Protein AF-A0A971DUV5-F1 (afdb_monomer_lite)

Sequence (196 aa):
MNMKVRNALPEKVYNSLSDFFDQGMGPVDNNHLGDLFLGIVRRSRLDEIASWVDVKEGLENRIKENAQKATNLKEFLTMVKTKRYPLTRLQRIVIHGLLNLTDPDFQDMHRKTGPSYLRILAFSNRALPLLKKLKKTAHVPVFTKAAHINRYGADVQKMFAYDCLATDLYALAINNPSARQGGRDFIHQLKPLIYP

Secondary structure (DSSP, 8-state):
--HHHHHHS-HHHHHHHHHHHHTT-----GGGGHHHHHHHHHHS-HHHHHHBTT--TTHHHHHHHHHHH-SSHHHHHHHH--SSS-HHHHHHHHHHHHTT-BHHHHHHHHTTTS-S-EE----BGGGHHHHHHHHHH-SS-EESSGGGGGGS-HHHHHHHHHHHHHHHHHHHT-SSGGGG-S-HHHH-PPPPB---

Radius of gyration: 19.82 Å; chains: 1; bounding box: 44×45×46 Å

pLDDT: mean 91.33, std 8.88, range [46.84, 98.44]

Structure (mmCIF, N/CA/C/O backbone):
data_AF-A0A971DUV5-F1
#
_entry.id   AF-A0A971DUV5-F1
#
loop_
_atom_site.group_PDB
_atom_site.id
_atom_site.type_symbol
_atom_site.label_atom_id
_atom_site.label_alt_id
_atom_site.label_comp_id
_atom_site.label_asym_id
_atom_site.label_entity_id
_atom_site.label_seq_id
_atom_site.pdbx_PDB_ins_code
_atom_site.Cartn_x
_atom_site.Cartn_y
_atom_site.Cartn_z
_atom_site.occupancy
_atom_site.B_iso_or_equiv
_atom_site.auth_seq_id
_atom_site.auth_comp_id
_atom_site.auth_asym_id
_atom_site.auth_atom_id
_atom_site.pdbx_PDB_model_num
ATOM 1 N N . MET A 1 1 ? 8.660 23.115 3.205 1.00 79.62 1 MET A N 1
ATOM 2 C CA . MET A 1 1 ? 9.461 22.251 4.119 1.00 79.62 1 MET A CA 1
ATOM 3 C C . MET A 1 1 ? 10.279 23.109 5.088 1.00 79.62 1 MET A C 1
ATOM 5 O O . MET A 1 1 ? 10.551 24.253 4.758 1.00 79.62 1 MET A O 1
ATOM 9 N N . ASN A 1 2 ? 10.634 22.612 6.286 1.00 84.12 2 ASN A N 1
ATOM 10 C CA . ASN A 1 2 ? 11.349 23.405 7.307 1.00 84.12 2 ASN A CA 1
ATOM 11 C C . ASN A 1 2 ? 12.889 23.266 7.231 1.00 84.12 2 ASN A C 1
ATOM 13 O O . ASN A 1 2 ? 13.419 22.366 6.579 1.00 84.12 2 ASN A O 1
ATOM 17 N N . MET A 1 3 ? 13.608 24.139 7.949 1.00 82.31 3 MET A N 1
ATOM 18 C CA . MET A 1 3 ? 15.080 24.212 7.923 1.00 82.31 3 MET A CA 1
ATOM 19 C C . MET A 1 3 ? 15.772 22.975 8.521 1.00 82.31 3 MET A C 1
ATOM 21 O O . MET A 1 3 ? 16.848 22.594 8.069 1.00 82.31 3 MET A O 1
ATOM 25 N N . LYS A 1 4 ? 15.130 22.290 9.481 1.00 89.31 4 LYS A N 1
ATOM 26 C CA . LYS A 1 4 ? 15.646 21.028 10.039 1.00 89.31 4 LYS A CA 1
ATOM 27 C C . LYS A 1 4 ? 15.703 19.929 8.975 1.00 89.31 4 LYS A C 1
ATOM 29 O O . LYS A 1 4 ? 16.691 19.210 8.908 1.00 89.31 4 LYS A O 1
ATOM 34 N N . VAL A 1 5 ? 14.676 19.831 8.124 1.00 89.06 5 VAL A N 1
ATOM 35 C CA . VAL A 1 5 ? 14.646 18.872 7.007 1.00 89.06 5 VAL A CA 1
ATOM 36 C C . VAL A 1 5 ? 15.715 19.212 5.968 1.00 89.06 5 VAL A C 1
ATOM 38 O O . VAL A 1 5 ? 16.396 18.310 5.490 1.00 89.06 5 VAL A O 1
ATOM 41 N N . ARG A 1 6 ? 15.914 20.501 5.657 1.00 90.44 6 ARG A N 1
ATOM 42 C CA . ARG A 1 6 ? 16.952 20.942 4.709 1.00 90.44 6 ARG A CA 1
ATOM 43 C C . ARG A 1 6 ? 18.354 20.516 5.133 1.00 90.44 6 ARG A C 1
ATOM 45 O O . ARG A 1 6 ? 19.107 20.017 4.310 1.00 90.44 6 ARG A O 1
ATOM 52 N N . ASN A 1 7 ? 18.675 20.657 6.416 1.00 93.44 7 ASN A N 1
ATOM 53 C CA . ASN A 1 7 ? 19.999 20.318 6.942 1.00 93.44 7 ASN A CA 1
ATOM 54 C C . ASN A 1 7 ? 20.246 18.802 7.049 1.00 93.44 7 ASN A C 1
ATOM 56 O O . ASN A 1 7 ? 21.386 18.386 7.226 1.00 93.44 7 ASN A O 1
ATOM 60 N N . ALA A 1 8 ? 19.195 17.981 6.961 1.00 95.12 8 ALA A N 1
ATOM 61 C CA . ALA A 1 8 ? 19.279 16.525 7.067 1.00 95.12 8 ALA A CA 1
ATOM 62 C C . ALA A 1 8 ? 19.331 15.807 5.705 1.00 95.12 8 ALA A C 1
ATOM 64 O O . ALA A 1 8 ? 19.478 14.585 5.672 1.00 95.12 8 ALA A O 1
ATOM 65 N N . LEU A 1 9 ? 19.183 16.529 4.587 1.00 93.19 9 LEU A N 1
ATOM 66 C CA . LEU A 1 9 ? 19.071 15.950 3.246 1.00 93.19 9 LEU A CA 1
ATOM 67 C C . LEU A 1 9 ? 20.121 16.525 2.286 1.00 93.19 9 LEU A C 1
ATOM 69 O O . LEU A 1 9 ? 20.422 17.716 2.349 1.00 93.19 9 LEU A O 1
ATOM 73 N N . PRO A 1 10 ? 20.624 15.723 1.327 1.00 95.62 10 PRO A N 1
ATOM 74 C CA . PRO A 1 10 ? 21.354 16.262 0.189 1.00 95.62 10 PRO A CA 1
ATOM 75 C C . PRO A 1 10 ? 20.496 17.274 -0.577 1.00 95.62 10 PRO A C 1
ATOM 77 O O . PRO A 1 10 ? 19.299 17.056 -0.779 1.00 95.62 10 PRO A O 1
ATOM 80 N N . GLU A 1 11 ? 21.119 18.336 -1.082 1.00 92.88 11 GLU A N 1
ATOM 81 C CA . GLU A 1 11 ? 20.419 19.447 -1.739 1.00 92.88 11 GLU A CA 1
ATOM 82 C C . GLU A 1 11 ? 19.508 18.993 -2.891 1.00 92.88 11 GLU A C 1
ATOM 84 O O . GLU A 1 11 ? 18.345 19.382 -2.956 1.00 92.88 11 GLU A O 1
ATOM 89 N N . LYS A 1 12 ? 19.985 18.081 -3.751 1.00 90.81 12 LYS A N 1
ATOM 90 C CA . LYS A 1 12 ? 19.179 17.519 -4.852 1.00 90.81 12 LYS A CA 1
ATOM 91 C C . LYS A 1 12 ? 17.901 16.826 -4.363 1.00 90.81 12 LYS A C 1
ATOM 93 O O . LYS A 1 12 ? 16.862 16.936 -5.014 1.00 90.81 12 LYS A O 1
ATOM 98 N N . VAL A 1 13 ? 17.975 16.115 -3.236 1.00 92.38 13 VAL A N 1
ATOM 99 C CA . VAL A 1 13 ? 16.824 15.420 -2.637 1.00 92.38 13 VAL A CA 1
ATOM 100 C C . VAL A 1 13 ? 15.858 16.438 -2.045 1.00 92.38 13 VAL A C 1
ATOM 102 O O . VAL A 1 13 ? 14.657 16.326 -2.269 1.00 92.38 13 VAL A O 1
ATOM 105 N N . TYR A 1 14 ? 16.376 17.448 -1.340 1.00 93.56 14 TYR A N 1
ATOM 106 C CA . TYR A 1 14 ? 15.561 18.520 -0.773 1.00 93.56 14 TYR A CA 1
ATOM 107 C C . TYR A 1 14 ? 14.787 19.284 -1.852 1.00 93.56 14 TYR A C 1
ATOM 109 O O . TYR A 1 14 ? 13.583 19.486 -1.700 1.00 93.56 14 TYR A O 1
ATOM 117 N N . ASN A 1 15 ? 15.462 19.666 -2.940 1.00 92.88 15 ASN A N 1
ATOM 118 C CA . ASN A 1 15 ? 14.843 20.395 -4.046 1.00 92.88 15 ASN A CA 1
ATOM 119 C C . ASN A 1 15 ? 13.771 19.535 -4.719 1.00 92.88 15 ASN A C 1
ATOM 121 O O . ASN A 1 15 ? 12.627 19.959 -4.800 1.00 92.88 15 ASN A O 1
ATOM 125 N N . SER A 1 16 ? 14.099 18.282 -5.064 1.00 91.56 16 SER A N 1
ATOM 126 C CA . SER A 1 16 ? 13.125 17.363 -5.668 1.00 91.56 16 SER A CA 1
ATOM 127 C C . SER A 1 16 ? 11.898 17.177 -4.771 1.00 91.56 16 SER A C 1
ATOM 129 O O . SER A 1 16 ? 10.770 17.295 -5.231 1.00 91.56 16 SER A O 1
ATOM 131 N N . LEU A 1 17 ? 12.096 16.911 -3.476 1.00 92.50 17 LEU A N 1
ATOM 132 C CA . LEU A 1 17 ? 10.995 16.704 -2.534 1.00 92.50 17 LEU A CA 1
ATOM 133 C C . LEU A 1 17 ? 10.134 17.965 -2.367 1.00 92.50 17 LEU A C 1
ATOM 135 O O . LEU A 1 17 ? 8.912 17.851 -2.288 1.00 92.50 17 LEU A O 1
ATOM 139 N N . SER A 1 18 ? 10.761 19.145 -2.348 1.00 92.50 18 SER A N 1
ATOM 140 C CA . SER A 1 18 ? 10.051 20.428 -2.299 1.00 92.50 18 SER A CA 1
ATOM 141 C C . SER A 1 18 ? 9.196 20.622 -3.551 1.00 92.50 18 SER A C 1
AT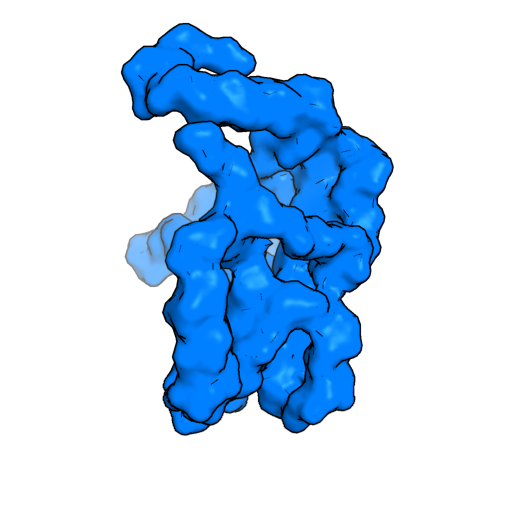OM 143 O O . SER A 1 18 ? 8.001 20.850 -3.413 1.00 92.50 18 SER A O 1
ATOM 145 N N . ASP A 1 19 ? 9.752 20.386 -4.744 1.00 92.81 19 ASP A N 1
ATOM 146 C CA . ASP A 1 19 ? 9.012 20.483 -6.009 1.00 92.81 19 ASP A CA 1
ATOM 147 C C . ASP A 1 19 ? 7.812 19.520 -6.044 1.00 92.81 19 ASP A C 1
ATOM 149 O O . ASP A 1 19 ? 6.725 19.881 -6.498 1.00 92.81 19 ASP A O 1
ATOM 153 N N . PHE A 1 20 ? 7.981 18.290 -5.541 1.00 91.56 20 PHE A N 1
ATOM 154 C CA . PHE A 1 20 ? 6.884 17.326 -5.418 1.00 91.56 20 PHE A CA 1
ATOM 155 C C . PHE A 1 20 ? 5.788 17.833 -4.467 1.00 91.56 20 PHE A C 1
ATOM 157 O O . PHE A 1 20 ? 4.601 17.696 -4.770 1.00 91.56 20 PHE A O 1
ATOM 164 N N . PHE A 1 21 ? 6.152 18.411 -3.321 1.00 93.00 21 PHE A N 1
ATOM 165 C CA . PHE A 1 21 ? 5.175 18.930 -2.357 1.00 93.00 21 PHE A CA 1
ATOM 166 C C . PHE A 1 21 ? 4.456 20.171 -2.889 1.00 93.00 21 PHE A C 1
ATOM 168 O O . PHE A 1 21 ? 3.239 20.263 -2.739 1.00 93.00 21 PHE A O 1
ATOM 175 N N . ASP A 1 22 ? 5.165 21.058 -3.583 1.00 92.81 22 ASP A N 1
ATOM 176 C CA . ASP A 1 22 ? 4.592 22.254 -4.208 1.00 92.81 22 ASP A CA 1
ATOM 177 C C . ASP A 1 22 ? 3.611 21.888 -5.336 1.00 92.81 22 ASP A C 1
ATOM 179 O O . ASP A 1 22 ? 2.594 22.551 -5.529 1.00 92.81 22 ASP A O 1
ATOM 183 N N . GLN A 1 23 ? 3.837 20.761 -6.022 1.00 92.88 23 GLN A N 1
ATOM 184 C CA . GLN A 1 23 ? 2.893 20.171 -6.984 1.00 92.88 23 GLN A CA 1
ATOM 185 C C . GLN A 1 23 ? 1.722 19.420 -6.325 1.00 92.88 23 GLN A C 1
ATOM 187 O O . GLN A 1 23 ? 0.916 18.793 -7.021 1.00 92.88 23 GLN A O 1
ATOM 192 N N . GLY A 1 24 ? 1.626 19.436 -4.993 1.00 93.19 24 GLY A N 1
ATOM 193 C CA . GLY A 1 24 ? 0.586 18.758 -4.223 1.00 93.19 24 GLY A CA 1
ATOM 194 C C . GLY A 1 24 ? 0.699 17.233 -4.235 1.00 93.19 24 GLY A C 1
ATOM 195 O O . GLY A 1 24 ? -0.287 16.550 -3.964 1.00 93.19 24 GLY A O 1
ATOM 196 N N . MET A 1 25 ? 1.875 16.680 -4.547 1.00 91.38 25 MET A N 1
ATOM 197 C CA . MET A 1 25 ? 2.125 15.231 -4.577 1.00 91.38 25 MET A CA 1
ATOM 198 C C . MET A 1 25 ? 2.406 14.635 -3.188 1.00 91.38 25 MET A C 1
ATOM 200 O O . MET A 1 25 ? 2.571 13.425 -3.054 1.00 91.38 25 MET A O 1
ATOM 204 N N . GLY A 1 26 ? 2.468 15.478 -2.156 1.00 89.00 26 GLY A N 1
ATOM 205 C CA . GLY A 1 26 ? 2.674 15.093 -0.767 1.00 89.00 26 GLY A CA 1
ATOM 206 C C . GLY A 1 26 ? 2.678 16.309 0.171 1.00 89.00 26 GLY A C 1
ATOM 207 O O . GLY A 1 26 ? 2.332 17.408 -0.265 1.00 89.00 26 GLY A O 1
ATOM 208 N N . PRO A 1 27 ? 3.070 16.133 1.444 1.00 92.00 27 PRO A N 1
ATOM 209 C CA . PRO A 1 27 ? 3.392 14.851 2.072 1.00 92.00 27 PRO A CA 1
ATOM 210 C C . PRO A 1 27 ? 2.156 13.950 2.182 1.00 92.00 27 PRO A C 1
ATOM 212 O O . PRO A 1 27 ? 1.057 14.432 2.428 1.00 92.00 27 PRO A O 1
ATOM 215 N N . VAL A 1 28 ? 2.356 12.642 2.021 1.00 91.56 28 VAL A N 1
ATOM 216 C CA . VAL A 1 28 ? 1.323 11.620 2.234 1.00 91.56 28 VAL A CA 1
ATOM 217 C C . VAL A 1 28 ? 1.665 10.842 3.499 1.00 91.56 28 VAL A C 1
ATOM 219 O O . VAL A 1 28 ? 2.809 10.422 3.680 1.00 91.56 28 VAL A O 1
ATOM 222 N N . ASP A 1 29 ? 0.674 10.629 4.358 1.00 89.56 29 ASP A N 1
ATOM 223 C CA . ASP A 1 29 ? 0.778 9.756 5.527 1.00 89.56 29 ASP A CA 1
ATOM 224 C C . ASP A 1 29 ? -0.426 8.802 5.612 1.00 89.56 29 ASP A C 1
ATOM 226 O O . ASP A 1 29 ? -1.401 8.932 4.871 1.00 89.56 29 ASP A O 1
ATOM 230 N N . ASN A 1 30 ? -0.382 7.848 6.544 1.00 84.38 30 ASN A N 1
ATOM 231 C CA . ASN A 1 30 ? -1.455 6.862 6.691 1.00 84.38 30 ASN A CA 1
ATOM 232 C C . ASN A 1 30 ? -2.802 7.476 7.116 1.00 84.38 30 ASN A C 1
ATOM 234 O O . ASN A 1 30 ? -3.836 6.849 6.898 1.00 84.38 30 ASN A O 1
ATOM 238 N N . ASN A 1 31 ? -2.826 8.673 7.717 1.00 88.25 31 ASN A N 1
ATOM 239 C CA . ASN A 1 31 ? -4.079 9.302 8.141 1.00 88.25 31 ASN A CA 1
ATOM 240 C C . ASN A 1 31 ? -4.933 9.717 6.939 1.00 88.25 31 ASN A C 1
ATOM 242 O O . ASN A 1 31 ? -6.155 9.687 7.043 1.00 88.25 31 ASN A O 1
ATOM 246 N N . HIS A 1 32 ? -4.315 10.002 5.787 1.00 93.56 32 HIS A N 1
ATOM 247 C CA . HIS A 1 32 ? -5.024 10.320 4.542 1.00 93.56 32 HIS A CA 1
ATOM 248 C C . HIS A 1 32 ? -5.908 9.164 4.041 1.00 93.56 32 HIS A C 1
ATOM 250 O O . HIS A 1 32 ? -6.869 9.392 3.312 1.00 93.56 32 HIS A O 1
ATOM 256 N N . LEU A 1 33 ? -5.604 7.924 4.441 1.00 95.38 33 LEU A N 1
ATOM 257 C CA . LEU A 1 33 ? -6.399 6.729 4.129 1.00 95.38 33 LEU A CA 1
ATOM 258 C C . LEU A 1 33 ? -7.183 6.212 5.344 1.00 95.38 33 LEU A C 1
ATOM 260 O O . LEU A 1 33 ? -7.780 5.137 5.286 1.00 95.38 33 LEU A O 1
ATOM 264 N N . GLY A 1 34 ? -7.193 6.969 6.445 1.00 96.12 34 GLY A N 1
ATOM 265 C CA . GLY A 1 34 ? -7.802 6.564 7.706 1.00 96.12 34 GLY A CA 1
ATOM 266 C C . GLY A 1 34 ? -9.301 6.321 7.591 1.00 96.12 34 GLY A C 1
ATOM 267 O O . GLY A 1 34 ? -9.775 5.258 7.987 1.00 96.12 34 GLY A O 1
ATOM 268 N N . ASP A 1 35 ? -10.031 7.260 6.992 1.00 96.56 35 ASP A N 1
ATOM 269 C CA . ASP A 1 35 ? -11.484 7.146 6.826 1.00 96.56 35 ASP A CA 1
ATOM 270 C C . ASP A 1 35 ? -11.865 6.017 5.869 1.00 96.56 35 ASP A C 1
ATOM 272 O O . ASP A 1 35 ? -12.822 5.287 6.125 1.00 96.56 35 ASP A O 1
ATOM 276 N N . LEU A 1 36 ? -11.079 5.816 4.804 1.00 97.25 36 LEU A N 1
ATOM 277 C CA . LEU A 1 36 ? -11.265 4.692 3.888 1.00 97.25 36 LEU A CA 1
ATOM 278 C C . LEU A 1 36 ? -11.101 3.360 4.629 1.00 97.25 36 LEU A C 1
ATOM 280 O O . LEU A 1 36 ? -11.961 2.487 4.529 1.00 97.25 36 LEU A O 1
ATOM 284 N N . PHE A 1 37 ? -10.031 3.220 5.413 1.00 98.00 37 PHE A N 1
ATOM 285 C CA . PHE A 1 37 ? -9.797 2.020 6.209 1.00 98.00 37 PHE A CA 1
ATOM 286 C C . PHE A 1 37 ? -10.901 1.795 7.253 1.00 98.00 37 PHE A C 1
ATOM 288 O O . PHE A 1 37 ? -11.432 0.689 7.356 1.00 98.00 37 PHE A O 1
ATOM 295 N N . LEU A 1 38 ? -11.298 2.831 8.000 1.00 98.31 38 LEU A N 1
ATOM 296 C CA . LEU A 1 38 ? -12.391 2.731 8.972 1.00 98.31 38 LEU A CA 1
ATOM 297 C C . LEU A 1 38 ? -13.710 2.357 8.288 1.00 98.31 38 LEU A C 1
ATOM 299 O O . LEU A 1 38 ? -14.439 1.509 8.799 1.00 98.31 38 LEU A O 1
ATOM 303 N N . GLY A 1 39 ? -13.996 2.926 7.116 1.00 98.25 39 GLY A N 1
ATOM 304 C CA . GLY A 1 39 ? -15.147 2.569 6.290 1.00 98.25 39 GLY A CA 1
ATOM 305 C C . GLY A 1 39 ? -15.138 1.096 5.877 1.00 98.25 39 GLY A C 1
ATOM 306 O O . GLY A 1 39 ? -16.157 0.419 6.028 1.00 98.25 39 GLY A O 1
ATOM 307 N N . ILE A 1 40 ? -13.984 0.576 5.438 1.00 98.19 40 ILE A N 1
ATOM 308 C CA . ILE A 1 40 ? -13.791 -0.850 5.135 1.00 98.19 40 ILE A CA 1
ATOM 309 C C . ILE A 1 40 ? -14.082 -1.690 6.380 1.00 98.19 40 ILE A C 1
ATOM 311 O O . ILE A 1 40 ? -14.993 -2.509 6.358 1.00 98.19 40 ILE A O 1
ATOM 315 N N . VAL A 1 41 ? -13.423 -1.431 7.510 1.00 98.44 41 VAL A N 1
ATOM 316 C CA . VAL A 1 41 ? -13.656 -2.211 8.737 1.00 98.44 41 VAL A CA 1
ATOM 317 C C . VAL A 1 41 ? -15.123 -2.161 9.177 1.00 98.44 41 VAL A C 1
ATOM 319 O O . VAL A 1 41 ? -15.684 -3.179 9.585 1.00 98.44 41 VAL A O 1
ATOM 322 N N . ARG A 1 42 ? -15.783 -0.999 9.095 1.00 98.25 42 ARG A N 1
ATOM 323 C CA . ARG A 1 42 ? -17.188 -0.832 9.500 1.00 98.25 42 ARG A CA 1
ATOM 324 C C . ARG A 1 42 ? -18.152 -1.617 8.610 1.00 98.25 42 ARG A C 1
ATOM 326 O O . ARG A 1 42 ? -19.105 -2.175 9.156 1.00 98.25 42 ARG A O 1
ATOM 333 N N . ARG A 1 43 ? -17.884 -1.746 7.305 1.00 97.81 43 ARG A N 1
ATOM 334 C CA . ARG A 1 43 ? -18.719 -2.537 6.377 1.00 97.81 43 ARG A CA 1
ATOM 335 C C . ARG A 1 43 ? -18.369 -4.029 6.334 1.00 97.81 43 ARG A C 1
ATOM 337 O O . ARG A 1 43 ? -19.258 -4.837 6.092 1.00 97.81 43 ARG A O 1
ATOM 344 N N . SER A 1 44 ? -17.107 -4.396 6.556 1.00 98.06 44 SER A N 1
ATOM 345 C CA . SER A 1 44 ? -16.625 -5.775 6.422 1.00 98.06 44 SER A CA 1
ATOM 346 C C . SER A 1 44 ? -17.229 -6.688 7.481 1.00 98.06 44 SER A C 1
ATOM 348 O O . SER A 1 44 ? -17.477 -6.274 8.616 1.00 98.06 44 SER A O 1
ATOM 350 N N . ARG A 1 45 ? -17.464 -7.951 7.146 1.00 97.56 45 ARG A N 1
ATOM 351 C CA . ARG A 1 45 ? -17.897 -8.940 8.142 1.00 97.56 45 ARG A CA 1
ATOM 352 C C . ARG A 1 45 ? -16.719 -9.380 9.023 1.00 97.56 45 ARG A C 1
ATOM 354 O O . ARG A 1 45 ? -15.563 -9.124 8.697 1.00 97.56 45 ARG A O 1
ATOM 361 N N . LEU A 1 46 ? -17.001 -10.035 10.152 1.00 97.75 46 LEU A N 1
ATOM 362 C CA . LEU A 1 46 ? -15.940 -10.520 11.047 1.00 97.75 46 LEU A CA 1
ATOM 363 C C . LEU A 1 46 ? -15.057 -11.586 10.381 1.00 97.75 46 LEU A C 1
ATOM 365 O O . LEU A 1 46 ? -13.847 -11.544 10.564 1.00 97.75 46 LEU A O 1
ATOM 369 N N . ASP A 1 47 ? -15.636 -12.483 9.577 1.00 97.00 47 ASP A N 1
ATOM 370 C CA . ASP A 1 47 ? -14.906 -13.503 8.809 1.00 97.00 47 ASP A CA 1
ATOM 371 C C . ASP A 1 47 ? -13.973 -12.882 7.760 1.00 97.00 47 ASP A C 1
ATOM 373 O O . ASP A 1 47 ? -12.856 -13.354 7.566 1.00 97.00 47 ASP A O 1
ATOM 377 N N . GLU A 1 48 ? -14.397 -11.782 7.135 1.00 97.25 48 GLU A N 1
ATOM 378 C CA . GLU A 1 48 ? -13.561 -11.020 6.204 1.00 97.25 48 GLU A CA 1
ATOM 379 C C . GLU A 1 48 ? -12.355 -10.406 6.926 1.00 97.25 48 GLU A C 1
ATOM 381 O O . GLU A 1 48 ? -11.220 -10.626 6.512 1.00 97.25 48 GLU A O 1
ATOM 386 N N . ILE A 1 49 ? -12.575 -9.713 8.049 1.00 98.19 49 ILE A N 1
ATOM 387 C CA . ILE A 1 49 ? -11.485 -9.108 8.835 1.00 98.19 49 ILE A CA 1
ATOM 388 C C . ILE A 1 49 ? -10.533 -10.189 9.362 1.00 98.19 49 ILE A C 1
ATOM 390 O O . ILE A 1 49 ? -9.318 -10.004 9.332 1.00 98.19 49 ILE A O 1
ATOM 394 N N . ALA A 1 50 ? -11.070 -11.322 9.825 1.00 97.94 50 ALA A N 1
ATOM 395 C CA . ALA A 1 50 ? -10.284 -12.457 10.304 1.00 97.94 50 ALA A CA 1
ATOM 396 C C . ALA A 1 50 ? -9.421 -13.097 9.208 1.00 97.94 50 ALA A C 1
ATOM 398 O O . ALA A 1 50 ? -8.413 -13.722 9.520 1.00 97.94 50 ALA A O 1
ATOM 399 N N . SER A 1 51 ? -9.811 -12.955 7.936 1.00 97.44 51 SER A N 1
ATOM 400 C CA . SER A 1 51 ? -9.062 -13.507 6.805 1.00 97.44 51 SER A CA 1
ATOM 401 C C . SER A 1 51 ? -7.837 -12.678 6.415 1.00 97.44 51 SER A C 1
ATOM 403 O O . SER A 1 51 ? -6.958 -13.193 5.721 1.00 97.44 51 SER A O 1
ATOM 405 N N . TRP A 1 52 ? -7.767 -11.407 6.826 1.00 98.00 52 TRP A N 1
ATOM 406 C CA . TRP A 1 52 ? -6.655 -10.525 6.481 1.00 98.00 52 TRP A CA 1
ATOM 407 C C . TRP A 1 52 ? -5.343 -10.995 7.104 1.00 98.00 52 TRP A C 1
ATOM 409 O O . TRP A 1 52 ? -5.297 -11.467 8.242 1.00 98.00 52 TRP A O 1
ATOM 419 N N . VAL A 1 53 ? -4.248 -10.778 6.373 1.00 95.81 53 VAL A N 1
ATOM 420 C CA . VAL A 1 53 ? -2.903 -11.108 6.855 1.00 95.81 53 VAL A CA 1
ATOM 421 C C . VAL A 1 53 ? -2.630 -10.439 8.205 1.00 95.81 53 VAL A C 1
ATOM 423 O O . VAL A 1 53 ? -2.977 -9.279 8.434 1.00 95.81 53 VAL A O 1
ATOM 426 N N . ASP A 1 54 ? -1.965 -11.178 9.096 1.00 93.69 54 ASP A N 1
ATOM 427 C CA . ASP A 1 54 ? -1.611 -10.782 10.466 1.00 93.69 54 ASP A CA 1
ATOM 428 C C . ASP A 1 54 ? -2.789 -10.639 11.456 1.00 93.69 54 ASP A C 1
ATOM 430 O O . ASP A 1 54 ? -2.531 -10.399 12.648 1.00 93.69 54 ASP A O 1
ATOM 434 N N . VAL A 1 55 ? -4.044 -10.858 11.045 1.00 96.38 55 VAL A N 1
ATOM 435 C CA . VAL A 1 55 ? -5.205 -10.898 11.952 1.00 96.38 55 VAL A CA 1
ATOM 436 C C . VAL A 1 55 ? -5.389 -12.315 12.485 1.00 96.38 55 VAL A C 1
ATOM 438 O O . VAL A 1 55 ? -5.631 -13.252 11.739 1.00 96.38 55 VAL A O 1
ATOM 441 N N . LYS A 1 56 ? -5.212 -12.498 13.799 1.00 91.31 56 LYS A N 1
ATOM 442 C CA . LYS A 1 56 ? -5.318 -13.813 14.447 1.00 91.31 56 LYS A CA 1
ATOM 443 C C . LYS A 1 56 ? -5.958 -13.706 15.821 1.00 91.31 56 LYS A C 1
ATOM 445 O O . LYS A 1 56 ? -5.704 -12.739 16.548 1.00 91.31 56 LYS A O 1
ATOM 450 N N . GLU A 1 57 ? -6.668 -14.770 16.192 1.00 87.56 57 GLU A N 1
ATOM 451 C CA . GLU A 1 57 ? -7.124 -15.052 17.556 1.00 87.56 57 GLU A CA 1
ATOM 452 C C . GLU A 1 57 ? -7.996 -13.942 18.161 1.00 87.56 57 GLU A C 1
ATOM 454 O O . GLU A 1 57 ? -7.657 -13.351 19.190 1.00 87.56 57 GLU A O 1
ATOM 459 N N . GLY A 1 58 ? -9.118 -13.630 17.511 1.00 92.62 58 GLY A N 1
ATOM 460 C CA . GLY A 1 58 ? -10.103 -12.689 18.038 1.00 92.62 58 GLY A CA 1
ATOM 461 C C . GLY A 1 58 ? -9.734 -11.215 17.858 1.00 92.62 58 GLY A C 1
ATOM 462 O O . GLY A 1 58 ? -10.505 -10.346 18.276 1.00 92.62 58 GLY A O 1
ATOM 463 N N . LEU A 1 59 ? -8.589 -10.904 17.235 1.00 96.75 59 LEU A N 1
ATOM 464 C CA . LEU A 1 59 ? -8.197 -9.529 16.917 1.00 96.75 59 LEU A CA 1
ATOM 465 C C . LEU A 1 59 ? -9.230 -8.841 16.011 1.00 96.75 59 LEU A C 1
ATOM 467 O O . LEU A 1 59 ? -9.455 -7.642 16.160 1.00 96.75 59 LEU A O 1
ATOM 471 N N . GLU A 1 60 ? -9.901 -9.588 15.138 1.00 98.06 60 GLU A N 1
ATOM 472 C CA . GLU A 1 60 ? -11.001 -9.127 14.293 1.00 98.06 60 GLU A CA 1
ATOM 473 C C . GLU A 1 60 ? -12.135 -8.482 15.102 1.00 98.06 60 GLU A C 1
ATOM 475 O O . GLU A 1 60 ? -12.624 -7.419 14.722 1.00 98.06 60 GLU A O 1
ATOM 480 N N . ASN A 1 61 ? -12.484 -9.044 16.268 1.00 97.94 61 ASN A N 1
ATOM 481 C CA . ASN A 1 61 ? -13.524 -8.498 17.142 1.00 97.94 61 ASN A CA 1
ATOM 482 C C . ASN A 1 61 ? -13.087 -7.151 17.712 1.00 97.94 61 ASN A C 1
ATOM 484 O O . ASN A 1 61 ? -13.828 -6.171 17.667 1.00 97.94 61 ASN A O 1
ATOM 488 N N . ARG A 1 62 ? -11.838 -7.080 18.184 1.00 97.31 62 ARG A N 1
ATOM 489 C CA . ARG A 1 62 ? -11.257 -5.846 18.718 1.00 97.31 62 ARG A CA 1
ATOM 490 C C . ARG A 1 62 ? -11.162 -4.767 17.640 1.00 97.31 62 ARG A C 1
ATOM 492 O O . ARG A 1 62 ? -11.495 -3.617 17.912 1.00 97.31 62 ARG A O 1
ATOM 499 N N . ILE A 1 63 ? -10.721 -5.119 16.433 1.00 98.19 63 ILE A N 1
ATOM 500 C CA . ILE A 1 63 ? -10.681 -4.213 15.280 1.00 98.19 63 ILE A CA 1
ATOM 501 C C . ILE A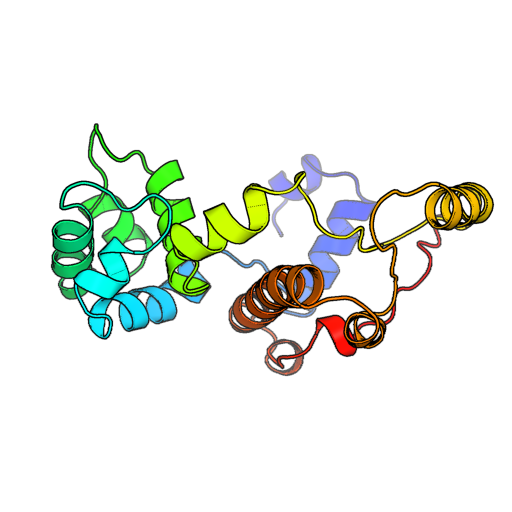 1 63 ? -12.091 -3.691 14.987 1.00 98.19 63 ILE A C 1
ATOM 503 O O . ILE A 1 63 ? -12.291 -2.477 14.933 1.00 98.19 63 ILE A O 1
ATOM 507 N N . LYS A 1 64 ? -13.075 -4.588 14.867 1.00 98.12 64 LYS A N 1
ATOM 508 C CA . LYS A 1 64 ? -14.458 -4.236 14.539 1.00 98.12 64 LYS A CA 1
ATOM 509 C C . LYS A 1 64 ? -15.076 -3.307 15.580 1.00 98.12 64 LYS A C 1
ATOM 511 O O . LYS A 1 64 ? -15.661 -2.294 15.209 1.00 98.12 64 LYS A O 1
ATOM 516 N N . GLU A 1 65 ? -14.917 -3.619 16.863 1.00 98.06 65 GLU A N 1
ATOM 517 C CA . GLU A 1 65 ? -15.470 -2.834 17.969 1.00 98.06 65 GLU A CA 1
ATOM 518 C C . GLU A 1 65 ? -14.846 -1.433 18.043 1.00 98.06 65 GLU A C 1
ATOM 520 O O . GLU A 1 65 ? -15.556 -0.429 18.123 1.00 98.06 65 GLU A O 1
ATOM 525 N N . ASN A 1 66 ? -13.514 -1.341 17.986 1.00 98.12 66 ASN A N 1
ATOM 526 C CA . ASN A 1 66 ? -12.824 -0.059 18.141 1.00 98.12 66 ASN A CA 1
ATOM 527 C C . ASN A 1 66 ? -12.966 0.832 16.901 1.00 98.12 66 ASN A C 1
ATOM 529 O O . ASN A 1 66 ? -12.968 2.052 17.038 1.00 98.12 66 ASN A O 1
ATOM 533 N N . ALA A 1 67 ? -13.171 0.265 15.709 1.00 97.75 67 ALA A N 1
ATOM 534 C CA . ALA A 1 67 ? -13.468 1.049 14.510 1.00 97.75 67 ALA A CA 1
ATOM 535 C C . ALA A 1 67 ? -14.817 1.787 14.580 1.00 97.75 67 ALA A C 1
ATOM 537 O O . ALA A 1 67 ? -14.967 2.820 13.927 1.00 97.75 67 ALA A O 1
ATOM 538 N N . GLN A 1 68 ? -15.791 1.301 15.362 1.00 97.25 68 GLN A N 1
ATOM 539 C CA . GLN A 1 68 ? -17.062 2.013 15.576 1.00 97.25 68 GLN A CA 1
ATOM 540 C C . GLN A 1 68 ? -16.900 3.243 16.473 1.00 97.25 68 GLN A C 1
ATOM 542 O O . GLN A 1 68 ? -17.646 4.205 16.340 1.00 97.25 68 GLN A O 1
ATOM 547 N N . LYS A 1 69 ? -15.922 3.204 17.382 1.00 97.69 69 LYS A N 1
ATOM 548 C CA . LYS A 1 69 ? -15.689 4.240 18.394 1.00 97.69 69 LYS A CA 1
ATOM 549 C C . LYS A 1 69 ? -14.684 5.294 17.929 1.00 97.69 69 LYS A C 1
ATOM 551 O O . LYS A 1 69 ? -14.851 6.467 18.233 1.00 97.69 69 LYS A O 1
ATOM 556 N N . ALA A 1 70 ? -13.652 4.873 17.200 1.00 97.56 70 ALA A N 1
ATOM 557 C CA . ALA A 1 70 ? -12.586 5.755 16.753 1.00 97.56 70 ALA A CA 1
ATOM 558 C C . ALA A 1 70 ? -13.080 6.798 15.739 1.00 97.56 70 ALA A C 1
ATOM 560 O O . ALA A 1 70 ? -13.853 6.489 14.827 1.00 97.56 70 ALA A O 1
ATOM 561 N N . THR A 1 71 ? -12.560 8.016 15.866 1.00 96.38 71 THR A N 1
ATOM 562 C CA . THR A 1 71 ? -12.849 9.149 14.973 1.00 96.38 71 THR A CA 1
ATOM 563 C C . THR A 1 71 ? -11.798 9.340 13.883 1.00 96.38 71 THR A C 1
ATOM 565 O O . THR A 1 71 ? -12.027 10.071 12.928 1.00 96.38 71 THR A O 1
ATOM 568 N N . ASN A 1 72 ? -10.633 8.703 14.024 1.00 96.50 72 ASN A N 1
ATOM 569 C CA . ASN A 1 72 ? -9.528 8.762 13.070 1.00 96.50 72 ASN A CA 1
ATOM 570 C C . ASN A 1 72 ? -8.591 7.550 13.240 1.00 96.50 72 ASN A C 1
ATOM 572 O O . ASN A 1 72 ? -8.662 6.814 14.230 1.00 96.50 72 ASN A O 1
ATOM 576 N N . LEU A 1 73 ? -7.672 7.351 12.287 1.00 96.69 73 LEU A N 1
ATOM 577 C CA . LEU A 1 73 ? -6.771 6.192 12.278 1.00 96.69 73 LEU A CA 1
ATOM 578 C C . LEU A 1 73 ? -5.814 6.148 13.480 1.00 96.69 73 LEU A C 1
ATOM 580 O O . LEU A 1 73 ? -5.537 5.075 14.016 1.00 96.69 73 LEU A O 1
ATOM 584 N N . LYS A 1 74 ? -5.295 7.299 13.917 1.00 96.12 74 LYS A N 1
ATOM 585 C CA . LYS A 1 74 ? -4.358 7.371 15.047 1.00 96.12 74 LYS A CA 1
ATOM 586 C C . LYS A 1 74 ? -5.024 6.937 16.353 1.00 96.12 74 LYS A C 1
ATOM 588 O O . LYS A 1 74 ? -4.439 6.165 17.118 1.00 96.12 74 LYS A O 1
ATOM 593 N N . GLU A 1 75 ? -6.239 7.415 16.597 1.00 96.69 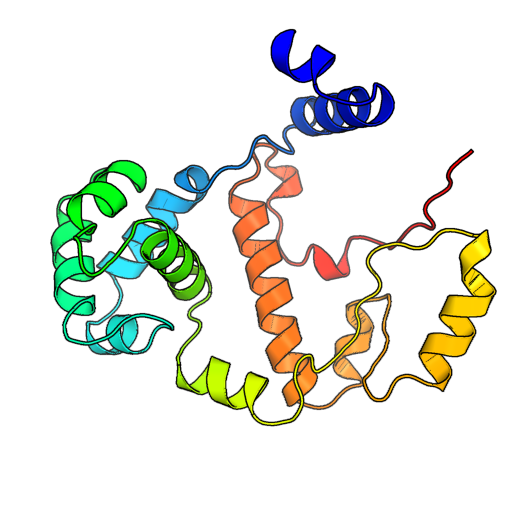75 GLU A N 1
ATOM 594 C CA . GLU A 1 75 ? -7.061 6.993 17.729 1.00 96.69 75 GLU A CA 1
ATOM 595 C C . GLU A 1 75 ? -7.360 5.494 17.646 1.00 96.69 75 GLU A C 1
ATOM 597 O O . GLU A 1 75 ? -7.049 4.761 18.583 1.00 96.69 75 GLU A O 1
ATOM 602 N N . PHE A 1 76 ? -7.833 5.016 16.491 1.00 98.06 76 PHE A N 1
ATOM 603 C CA . PHE A 1 76 ? -8.090 3.596 16.251 1.00 98.06 76 PHE A CA 1
ATOM 604 C C . PHE A 1 76 ? -6.885 2.712 16.607 1.00 98.06 76 PHE A C 1
ATOM 606 O O . PHE A 1 76 ? -7.008 1.767 17.389 1.00 98.06 76 PHE A O 1
ATOM 613 N N . LEU A 1 77 ? -5.696 3.040 16.088 1.00 97.31 77 LEU A N 1
ATOM 614 C CA . LEU A 1 77 ? -4.472 2.282 16.358 1.00 97.31 77 LEU A CA 1
ATOM 615 C C . LEU A 1 77 ? -4.113 2.287 17.848 1.00 97.31 77 LEU A C 1
ATOM 617 O O . LEU A 1 77 ? -3.645 1.275 18.370 1.00 97.31 77 LE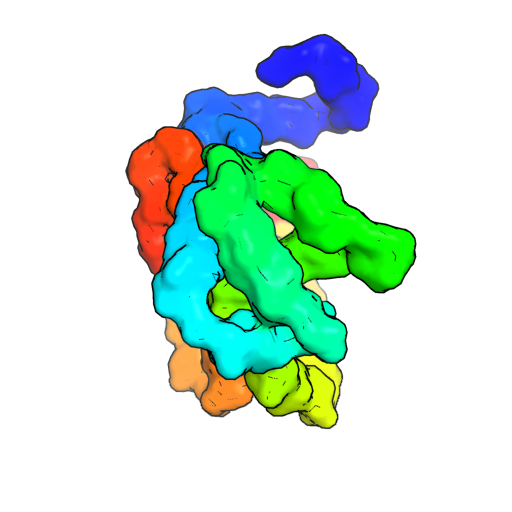U A O 1
ATOM 621 N N . THR A 1 78 ? -4.353 3.402 18.539 1.00 97.12 78 THR A N 1
ATOM 622 C CA . THR A 1 78 ? -4.113 3.529 19.982 1.00 97.12 78 THR A CA 1
ATOM 623 C C . THR A 1 78 ? -5.070 2.650 20.786 1.00 97.12 78 THR A C 1
ATOM 625 O O . THR A 1 78 ? -4.629 1.962 21.704 1.00 97.12 78 THR A O 1
ATOM 628 N N . MET A 1 79 ? -6.352 2.613 20.413 1.00 97.50 79 MET A N 1
ATOM 629 C CA . MET A 1 79 ? -7.366 1.785 21.070 1.00 97.50 79 MET A CA 1
ATOM 630 C C . MET A 1 79 ? -7.126 0.284 20.846 1.00 97.50 79 MET A C 1
ATOM 632 O O . MET A 1 79 ? -7.254 -0.526 21.768 1.00 97.50 79 MET A O 1
ATOM 636 N N . VAL A 1 80 ? -6.742 -0.115 19.630 1.00 97.06 80 VAL A N 1
ATOM 637 C CA . VAL A 1 80 ? -6.517 -1.529 19.290 1.00 97.06 80 VAL A CA 1
ATOM 638 C C . VAL A 1 80 ? -5.192 -2.051 19.852 1.00 97.06 80 VAL A C 1
ATOM 640 O O . VAL A 1 80 ? -5.114 -3.231 20.202 1.00 97.06 80 VAL A O 1
ATOM 643 N N . LYS A 1 81 ? -4.170 -1.200 19.997 1.00 96.88 81 LYS A N 1
ATOM 644 C CA . LYS A 1 81 ? -2.847 -1.566 20.523 1.00 96.88 81 LYS A CA 1
ATOM 645 C C . LYS A 1 81 ? -2.936 -2.280 21.871 1.00 96.88 81 LYS A C 1
ATOM 647 O O . LYS A 1 81 ? -3.566 -1.822 22.817 1.00 96.88 81 LYS A O 1
ATOM 652 N N . THR A 1 82 ? -2.197 -3.380 21.981 1.00 94.62 82 THR A N 1
ATOM 653 C CA . THR A 1 82 ? -1.966 -4.097 23.243 1.00 94.62 82 THR A CA 1
ATOM 654 C C . THR A 1 82 ? -0.489 -4.482 23.353 1.00 94.62 82 THR A C 1
ATOM 656 O O . THR A 1 82 ? 0.296 -4.225 22.439 1.00 94.62 82 THR A O 1
ATOM 659 N N . LYS A 1 83 ? -0.075 -5.116 24.460 1.00 92.69 83 LYS A N 1
ATOM 660 C CA . LYS A 1 83 ? 1.265 -5.734 24.535 1.00 92.69 83 LYS A CA 1
ATOM 661 C C . LYS A 1 83 ? 1.444 -6.831 23.476 1.00 92.69 83 LYS A C 1
ATOM 663 O O . LYS A 1 83 ? 2.532 -6.987 22.938 1.00 92.69 83 LYS A O 1
ATOM 668 N N . ARG A 1 84 ? 0.365 -7.554 23.163 1.00 91.81 84 ARG A N 1
ATOM 669 C CA . ARG A 1 84 ? 0.342 -8.645 22.184 1.00 91.81 84 ARG A CA 1
ATOM 670 C C . ARG A 1 84 ? 0.354 -8.151 20.735 1.00 91.81 84 ARG A C 1
ATOM 672 O O . ARG A 1 84 ? 0.946 -8.792 19.870 1.00 91.81 84 ARG A O 1
ATOM 679 N N . TYR A 1 85 ? -0.293 -7.018 20.474 1.00 93.81 85 TYR A N 1
ATOM 680 C CA . TYR A 1 85 ? -0.414 -6.429 19.143 1.00 93.81 85 TYR A CA 1
ATOM 681 C C . TYR A 1 85 ? 0.309 -5.075 19.108 1.00 93.81 85 TYR A C 1
ATOM 683 O O . TYR A 1 85 ? -0.295 -4.040 19.417 1.00 93.81 85 TYR A O 1
ATOM 691 N N . PRO A 1 86 ? 1.617 -5.067 18.784 1.00 95.38 86 PRO A N 1
ATOM 692 C CA . PRO A 1 86 ? 2.399 -3.840 18.708 1.00 95.38 86 PRO A CA 1
ATOM 693 C C . PRO A 1 86 ? 1.949 -2.961 17.535 1.00 95.38 86 PRO A C 1
ATOM 695 O O . PRO A 1 86 ? 1.410 -3.447 16.540 1.00 95.38 86 PRO A O 1
ATOM 698 N N . LEU A 1 87 ? 2.228 -1.656 17.633 1.00 95.88 87 LEU A N 1
ATOM 699 C CA . LEU A 1 87 ? 1.786 -0.653 16.657 1.00 95.88 87 LEU A CA 1
ATOM 700 C C . LEU A 1 87 ? 2.228 -0.980 15.223 1.00 95.88 87 LEU A C 1
ATOM 702 O O . LEU A 1 87 ? 1.435 -0.841 14.302 1.00 95.88 87 LEU A O 1
ATOM 706 N N . THR A 1 88 ? 3.454 -1.470 15.038 1.00 95.38 88 THR A N 1
ATOM 707 C CA . THR A 1 88 ? 3.986 -1.847 13.718 1.00 95.38 88 THR A CA 1
ATOM 708 C C . THR A 1 88 ? 3.183 -2.971 13.066 1.00 95.38 88 THR A C 1
ATOM 710 O O . THR A 1 88 ? 2.906 -2.909 11.873 1.00 95.38 88 THR A O 1
ATOM 713 N N . ARG A 1 89 ? 2.742 -3.972 13.841 1.00 95.62 89 ARG A N 1
ATOM 714 C CA . ARG A 1 89 ? 1.857 -5.038 13.345 1.00 95.62 89 ARG A CA 1
ATOM 715 C C . ARG A 1 89 ? 0.492 -4.481 12.953 1.00 95.62 89 ARG A C 1
ATOM 717 O O . ARG A 1 89 ? -0.017 -4.821 11.894 1.00 95.62 89 ARG A O 1
ATOM 724 N N . LEU A 1 90 ? -0.076 -3.593 13.768 1.00 96.81 90 LEU A N 1
ATOM 725 C CA . LEU A 1 90 ? -1.359 -2.961 13.455 1.00 96.81 90 LEU A CA 1
ATOM 726 C C . LEU A 1 90 ? -1.284 -2.084 12.200 1.00 96.81 90 LEU A C 1
ATOM 728 O O . LEU A 1 90 ? -2.194 -2.119 11.382 1.00 96.81 90 LEU A O 1
ATOM 732 N N . GLN A 1 91 ? -0.186 -1.352 12.003 1.00 96.19 91 GLN A N 1
ATOM 733 C CA . GLN A 1 91 ? 0.045 -0.578 10.782 1.00 96.19 91 GLN A CA 1
ATOM 734 C C . GLN A 1 91 ? 0.111 -1.470 9.535 1.00 96.19 91 GLN A C 1
ATOM 736 O O . GLN A 1 91 ? -0.440 -1.091 8.508 1.00 96.19 91 GLN A O 1
ATOM 741 N N . ARG A 1 92 ? 0.717 -2.665 9.617 1.00 96.06 92 ARG A N 1
ATOM 742 C CA . ARG A 1 92 ? 0.681 -3.636 8.509 1.00 96.06 92 ARG A CA 1
ATOM 743 C C . ARG A 1 92 ? -0.734 -4.127 8.225 1.00 96.06 92 ARG A C 1
ATOM 745 O O . ARG A 1 92 ? -1.145 -4.114 7.073 1.00 96.06 92 ARG A O 1
ATOM 752 N N . ILE A 1 93 ? -1.494 -4.476 9.267 1.00 96.88 93 ILE A N 1
ATOM 753 C CA . ILE A 1 93 ? -2.898 -4.903 9.133 1.00 96.88 93 ILE A CA 1
ATOM 754 C C . ILE A 1 93 ? -3.742 -3.822 8.451 1.00 96.88 93 ILE A C 1
ATOM 756 O O . ILE A 1 93 ? -4.581 -4.154 7.623 1.00 96.88 93 ILE A O 1
ATOM 760 N N . VAL A 1 94 ? -3.501 -2.536 8.735 1.00 97.06 94 VAL A N 1
ATOM 761 C CA . VAL A 1 94 ? -4.184 -1.439 8.029 1.00 97.06 94 VAL A CA 1
ATOM 762 C C . VAL A 1 94 ? -3.946 -1.519 6.520 1.00 97.06 94 VAL A C 1
ATOM 764 O O . VAL A 1 94 ? -4.898 -1.448 5.748 1.00 97.06 94 VAL A O 1
ATOM 767 N N . ILE A 1 95 ? -2.696 -1.724 6.093 1.00 96.56 95 ILE A N 1
ATOM 768 C CA . ILE A 1 95 ? -2.361 -1.865 4.669 1.00 96.56 95 ILE A CA 1
ATOM 769 C C . ILE A 1 95 ? -2.960 -3.147 4.080 1.00 96.56 95 ILE A C 1
ATOM 771 O O . ILE A 1 95 ? -3.532 -3.107 2.996 1.00 96.56 95 ILE A O 1
ATOM 775 N N . HIS A 1 96 ? -2.891 -4.275 4.791 1.00 97.19 96 HIS A N 1
ATOM 776 C CA . HIS A 1 96 ? -3.485 -5.533 4.331 1.00 97.19 96 HIS A CA 1
ATOM 777 C C . HIS A 1 96 ? -5.005 -5.431 4.176 1.00 97.19 96 HIS A C 1
ATOM 779 O O . HIS A 1 96 ? -5.532 -5.879 3.163 1.00 97.19 96 HIS A O 1
ATOM 785 N N . GLY A 1 97 ? -5.697 -4.776 5.111 1.00 97.31 97 GLY A N 1
ATOM 786 C CA . GLY A 1 97 ? -7.136 -4.531 5.026 1.00 97.31 97 GLY A CA 1
ATOM 787 C C . GLY A 1 97 ? -7.512 -3.579 3.889 1.00 97.31 97 GLY A C 1
ATOM 788 O O . GLY A 1 97 ? -8.470 -3.844 3.170 1.00 97.31 97 GLY A O 1
ATOM 789 N N . LEU A 1 98 ? -6.728 -2.517 3.658 1.00 97.44 98 LEU A N 1
ATOM 790 C CA . LEU A 1 98 ? -6.905 -1.628 2.499 1.00 97.44 98 LEU A CA 1
ATOM 791 C C . LEU A 1 98 ? -6.781 -2.388 1.170 1.00 97.44 98 LEU A C 1
ATOM 793 O O . LEU A 1 98 ? -7.553 -2.144 0.248 1.00 97.44 98 LEU A O 1
ATOM 797 N N . LEU A 1 99 ? -5.833 -3.322 1.088 1.00 97.38 99 LEU A N 1
ATOM 798 C CA . LEU A 1 99 ? -5.596 -4.146 -0.098 1.00 97.38 99 LEU A CA 1
ATOM 799 C C . LEU A 1 99 ? -6.517 -5.369 -0.192 1.00 97.38 99 LEU A C 1
ATOM 801 O O . LEU A 1 99 ? -6.459 -6.083 -1.190 1.00 97.38 99 LEU A O 1
ATOM 805 N N . ASN A 1 100 ? -7.319 -5.646 0.840 1.00 97.06 100 ASN A N 1
ATOM 806 C CA . ASN A 1 100 ? -8.007 -6.924 1.022 1.00 97.06 100 ASN A CA 1
ATOM 807 C C . ASN A 1 100 ? -7.068 -8.133 0.799 1.00 97.06 100 ASN A C 1
ATOM 809 O O . ASN A 1 100 ? -7.403 -9.097 0.111 1.00 97.06 100 ASN A O 1
ATOM 813 N N . LEU A 1 101 ? -5.845 -8.049 1.330 1.00 96.88 101 LEU A N 1
ATOM 814 C CA . LEU A 1 101 ? -4.849 -9.112 1.242 1.00 96.88 101 LEU A CA 1
ATOM 815 C C . LEU A 1 101 ? -5.116 -10.147 2.336 1.00 96.88 101 LEU A C 1
ATOM 817 O O . LEU A 1 101 ? -4.949 -9.861 3.527 1.00 96.88 101 LEU A O 1
ATOM 821 N N . THR A 1 102 ? -5.514 -11.346 1.920 1.00 96.50 102 THR A N 1
ATOM 822 C CA . THR A 1 102 ? -5.865 -12.444 2.824 1.00 96.50 102 THR A CA 1
ATOM 823 C C . THR A 1 102 ? -4.686 -13.387 3.070 1.00 96.50 102 THR A C 1
ATOM 825 O O . THR A 1 102 ? -3.757 -13.465 2.261 1.00 96.50 102 THR A O 1
ATOM 828 N N . ASP A 1 103 ? -4.718 -14.132 4.177 1.00 93.81 103 ASP A N 1
ATOM 829 C CA . ASP A 1 103 ? -3.736 -15.187 4.462 1.00 93.81 103 ASP A CA 1
ATOM 830 C C . ASP A 1 103 ? -3.638 -16.210 3.304 1.00 93.81 103 ASP A C 1
ATOM 832 O O . ASP A 1 103 ? -2.519 -16.496 2.870 1.00 93.81 103 ASP A O 1
ATOM 836 N N . PRO A 1 104 ? -4.748 -16.733 2.734 1.00 92.44 104 PRO A N 1
ATOM 837 C CA . PRO A 1 104 ? -4.699 -17.584 1.545 1.00 92.44 104 PRO A CA 1
ATOM 838 C C . PRO A 1 104 ? -4.011 -16.939 0.337 1.00 92.44 104 PRO A C 1
ATOM 840 O O . PRO A 1 104 ? -3.177 -17.593 -0.287 1.00 92.44 104 PRO A O 1
ATOM 843 N N . ASP A 1 105 ? -4.308 -15.672 0.026 1.00 92.62 105 ASP A N 1
ATOM 844 C CA . ASP A 1 105 ? -3.683 -14.966 -1.102 1.00 92.62 105 ASP A CA 1
ATOM 845 C C . ASP A 1 105 ? -2.183 -14.779 -0.898 1.00 92.62 105 ASP A C 1
ATOM 847 O O . ASP A 1 105 ? -1.389 -15.018 -1.810 1.00 92.62 105 ASP A O 1
ATOM 851 N N . PHE A 1 106 ? -1.783 -14.389 0.312 1.00 91.06 106 PHE A N 1
ATOM 852 C CA . PHE A 1 106 ? -0.378 -14.239 0.657 1.00 91.06 106 PHE A CA 1
ATOM 853 C C . PHE A 1 106 ? 0.363 -15.576 0.572 1.00 91.06 106 PHE A C 1
ATOM 855 O O . PHE A 1 106 ? 1.445 -15.646 -0.004 1.00 91.06 106 PHE A O 1
ATOM 862 N N . GLN A 1 107 ? -0.225 -16.651 1.101 1.00 89.50 107 GLN A N 1
ATOM 863 C CA . GLN A 1 107 ? 0.362 -17.989 1.046 1.00 89.50 107 GLN A CA 1
ATOM 864 C C . GLN A 1 107 ? 0.494 -18.493 -0.392 1.00 89.50 107 GLN A C 1
ATOM 866 O O . GLN A 1 107 ? 1.551 -18.993 -0.764 1.00 89.50 107 GLN A O 1
ATOM 871 N N . ASP A 1 108 ? -0.542 -18.336 -1.210 1.00 88.50 108 ASP A N 1
ATOM 872 C CA . ASP A 1 108 ? -0.529 -18.688 -2.631 1.00 88.50 108 ASP A CA 1
ATOM 873 C C . ASP A 1 108 ? 0.624 -17.991 -3.379 1.00 88.50 108 ASP A C 1
ATOM 875 O O . ASP A 1 108 ? 1.443 -18.651 -4.023 1.00 88.50 108 ASP A O 1
ATOM 879 N N . MET A 1 109 ? 0.777 -16.677 -3.185 1.00 87.44 109 MET A N 1
ATOM 880 C CA . MET A 1 109 ? 1.846 -15.888 -3.810 1.00 87.44 109 MET A CA 1
ATOM 881 C C . MET A 1 109 ? 3.245 -16.161 -3.233 1.00 87.44 109 MET A C 1
ATOM 883 O O . MET A 1 109 ? 4.240 -16.008 -3.941 1.00 87.44 109 MET A O 1
ATOM 887 N N . HIS A 1 110 ? 3.353 -16.552 -1.960 1.00 82.31 110 HIS A N 1
ATOM 888 C CA . HIS A 1 110 ? 4.640 -16.752 -1.287 1.00 82.31 110 HIS A CA 1
ATOM 889 C C . HIS A 1 110 ? 5.188 -18.184 -1.417 1.00 82.31 110 HIS A C 1
ATOM 891 O O . HIS A 1 110 ? 6.401 -18.380 -1.372 1.00 82.31 110 HIS A O 1
ATOM 897 N N . ARG A 1 111 ? 4.321 -19.188 -1.619 1.00 69.69 111 ARG A N 1
ATOM 898 C CA . ARG A 1 111 ? 4.677 -20.622 -1.611 1.00 69.69 111 ARG A CA 1
ATOM 899 C C . ARG A 1 111 ? 5.674 -21.052 -2.685 1.00 69.69 111 ARG A C 1
ATOM 901 O O . ARG A 1 111 ? 6.394 -22.017 -2.452 1.00 69.69 111 ARG A O 1
ATOM 908 N N . LYS A 1 112 ? 5.689 -20.415 -3.862 1.00 63.09 112 LYS A N 1
ATOM 909 C CA . LYS A 1 112 ? 6.386 -20.993 -5.024 1.00 63.09 112 LYS A CA 1
ATOM 910 C C . LYS A 1 112 ? 7.870 -20.646 -5.133 1.00 63.09 112 LYS A C 1
ATOM 912 O O . LYS A 1 112 ? 8.599 -21.562 -5.471 1.00 63.09 112 LYS A O 1
ATOM 917 N N . THR A 1 113 ? 8.333 -19.424 -4.823 1.00 61.03 113 THR A N 1
ATOM 918 C CA . THR A 1 113 ? 9.784 -19.058 -4.873 1.00 61.03 113 THR A CA 1
ATOM 919 C C . THR A 1 113 ? 10.103 -17.596 -4.480 1.00 61.03 113 THR A C 1
ATOM 921 O O . THR A 1 113 ? 11.186 -17.095 -4.784 1.00 61.03 113 THR A O 1
ATOM 924 N N . GLY A 1 114 ? 9.195 -16.862 -3.826 1.00 79.56 114 GLY A N 1
ATOM 925 C CA . GLY A 1 114 ? 9.353 -15.414 -3.611 1.00 79.56 114 GLY A CA 1
ATOM 926 C C . GLY A 1 114 ? 8.747 -14.574 -4.751 1.00 79.56 114 GLY A C 1
ATOM 927 O O . GLY A 1 114 ? 7.679 -14.935 -5.246 1.00 79.56 114 GLY A O 1
ATOM 928 N N . PRO A 1 1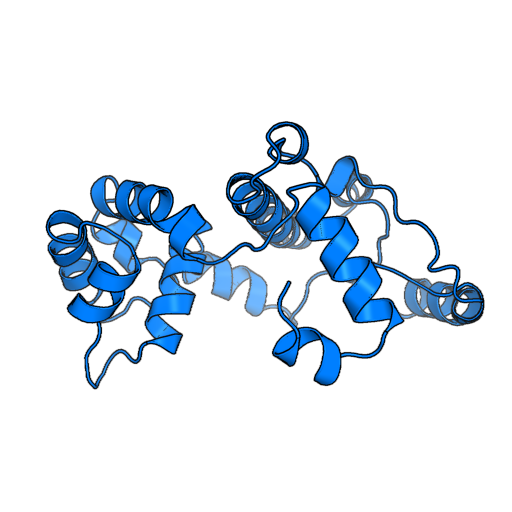15 ? 9.341 -13.430 -5.150 1.00 88.06 115 PRO A N 1
ATOM 929 C CA . PRO A 1 115 ? 8.714 -12.513 -6.104 1.00 88.06 115 PRO A CA 1
ATOM 930 C C . PRO A 1 115 ? 8.505 -13.173 -7.472 1.00 88.06 115 PRO A C 1
ATOM 932 O O . PRO A 1 115 ? 9.422 -13.765 -8.035 1.00 88.06 115 PRO A O 1
ATOM 935 N N . SER A 1 116 ? 7.301 -13.029 -8.028 1.00 91.31 116 SER A N 1
ATOM 936 C CA . SER A 1 116 ? 6.916 -13.645 -9.308 1.00 91.31 116 SER A CA 1
ATOM 937 C C . SER A 1 116 ? 7.365 -12.847 -10.538 1.00 91.31 116 SER A C 1
ATOM 939 O O . SER A 1 116 ? 7.229 -13.320 -11.664 1.00 91.31 116 SER A O 1
ATOM 941 N N . TYR A 1 117 ? 7.903 -11.639 -10.354 1.00 93.12 117 TYR A N 1
ATOM 942 C CA . TYR A 1 117 ? 8.467 -10.810 -11.420 1.00 93.12 117 TYR A CA 1
ATOM 943 C C . TYR A 1 117 ? 9.498 -9.818 -10.885 1.00 93.12 117 TYR A C 1
ATOM 945 O O . TYR A 1 117 ? 9.599 -9.558 -9.688 1.00 93.12 117 TYR A O 1
ATOM 953 N N . LEU A 1 118 ? 10.229 -9.210 -11.816 1.00 93.06 118 LEU A N 1
ATOM 954 C CA . LEU A 1 118 ? 11.063 -8.040 -11.593 1.00 93.06 118 LEU A CA 1
ATOM 955 C C . LEU A 1 118 ? 10.524 -6.877 -12.424 1.00 93.06 118 LEU A C 1
ATOM 957 O O . LEU A 1 118 ? 10.575 -6.884 -13.659 1.00 93.06 118 LEU A O 1
ATOM 961 N N . ARG A 1 119 ? 10.029 -5.850 -11.734 1.00 91.38 119 ARG A N 1
ATOM 962 C CA . ARG A 1 119 ? 9.577 -4.610 -12.358 1.00 91.38 119 ARG A CA 1
ATOM 963 C C . ARG A 1 119 ? 10.677 -3.567 -12.284 1.00 91.38 119 ARG A C 1
ATOM 965 O O . ARG A 1 119 ? 11.130 -3.185 -11.210 1.00 91.38 119 ARG A O 1
ATOM 972 N N . ILE A 1 120 ? 11.098 -3.082 -13.441 1.00 90.44 120 ILE A N 1
ATOM 973 C CA . ILE A 1 120 ? 12.101 -2.023 -13.518 1.00 90.44 120 ILE A CA 1
ATOM 974 C C . ILE A 1 120 ? 11.409 -0.686 -13.261 1.00 90.44 120 ILE A C 1
ATOM 976 O O . ILE A 1 120 ? 10.599 -0.270 -14.079 1.00 90.44 120 ILE A O 1
ATOM 980 N N . LEU A 1 121 ? 11.730 -0.013 -12.154 1.00 88.12 121 LEU A N 1
ATOM 981 C CA . LEU A 1 121 ? 11.172 1.307 -11.810 1.00 88.12 121 LEU A CA 1
ATOM 982 C C . LEU A 1 121 ? 12.029 2.474 -12.313 1.00 88.12 121 LEU A C 1
ATOM 984 O O . LEU A 1 121 ? 11.537 3.580 -12.508 1.00 88.12 121 LEU A O 1
ATOM 988 N N . ALA A 1 122 ? 13.321 2.226 -12.516 1.00 86.50 122 ALA A N 1
ATOM 989 C CA . ALA A 1 122 ? 14.285 3.197 -13.001 1.00 86.50 122 ALA A CA 1
ATOM 990 C C . ALA A 1 122 ? 15.584 2.488 -13.414 1.00 86.50 122 ALA A C 1
ATOM 992 O O . ALA A 1 122 ? 15.880 1.391 -12.940 1.00 86.50 122 ALA A O 1
ATOM 993 N N . PHE A 1 123 ? 16.376 3.112 -14.285 1.00 86.25 123 PHE A N 1
ATOM 994 C CA . PHE A 1 123 ? 17.728 2.659 -14.623 1.00 86.25 123 PHE A CA 1
ATOM 995 C C . PHE A 1 123 ? 18.579 3.837 -15.102 1.00 86.25 123 PHE A C 1
ATOM 997 O O . PHE A 1 123 ? 18.054 4.783 -15.685 1.00 86.25 123 PHE A O 1
ATOM 1004 N N . SER A 1 124 ? 19.893 3.774 -14.885 1.00 86.88 124 SER A N 1
ATOM 1005 C CA . SER A 1 124 ? 20.839 4.728 -15.473 1.00 86.88 124 SER A CA 1
ATOM 1006 C C . SER A 1 124 ? 21.258 4.286 -16.879 1.00 86.88 124 SER A C 1
ATOM 1008 O O . SER A 1 124 ? 21.288 3.091 -17.182 1.00 86.88 124 SER A O 1
ATOM 1010 N N . ASN A 1 125 ? 21.655 5.232 -17.736 1.00 85.50 125 ASN A N 1
ATOM 1011 C CA . ASN A 1 125 ? 22.123 4.915 -19.095 1.00 85.50 125 ASN A CA 1
ATOM 1012 C C . ASN A 1 125 ? 23.333 3.963 -19.096 1.00 85.50 125 ASN A C 1
ATOM 1014 O O . ASN A 1 125 ? 23.424 3.065 -19.933 1.00 85.50 125 ASN A O 1
ATOM 1018 N N . ARG A 1 126 ? 24.233 4.097 -18.113 1.00 88.62 126 ARG A N 1
ATOM 1019 C CA . ARG A 1 126 ? 25.408 3.220 -17.963 1.00 88.62 126 ARG A CA 1
ATOM 1020 C C . ARG A 1 126 ? 25.030 1.779 -17.590 1.00 88.62 126 ARG A C 1
ATOM 1022 O O . ARG A 1 126 ? 25.787 0.861 -17.881 1.00 88.62 126 ARG A O 1
ATOM 1029 N N . ALA A 1 127 ? 23.851 1.558 -17.001 1.00 87.38 127 ALA A N 1
ATOM 1030 C CA . ALA A 1 127 ? 23.364 0.236 -16.603 1.00 87.38 127 ALA A CA 1
ATOM 1031 C C . ALA A 1 127 ? 22.647 -0.534 -17.732 1.00 87.38 127 ALA A C 1
ATOM 1033 O O . ALA A 1 127 ? 22.198 -1.661 -17.516 1.00 87.38 127 ALA A O 1
ATOM 1034 N N . LEU A 1 128 ? 22.549 0.018 -18.949 1.00 87.00 128 LEU A N 1
ATOM 1035 C CA . LEU A 1 128 ? 21.901 -0.657 -20.084 1.00 87.00 128 LEU A CA 1
ATOM 1036 C C . LEU A 1 128 ? 22.461 -2.065 -20.387 1.00 87.00 128 LEU A C 1
ATOM 1038 O O . LEU A 1 128 ? 21.651 -2.971 -20.620 1.00 87.00 128 LEU A O 1
ATOM 1042 N N . PRO A 1 129 ? 23.789 -2.316 -20.366 1.00 91.50 129 PRO A N 1
ATOM 1043 C CA . PRO A 1 129 ? 24.325 -3.664 -20.571 1.00 91.50 129 PRO A CA 1
ATOM 1044 C C . PRO A 1 129 ? 23.876 -4.648 -19.482 1.00 91.50 129 PRO A C 1
ATOM 1046 O O . PRO A 1 129 ? 23.500 -5.781 -19.791 1.00 91.50 129 PRO A O 1
ATOM 1049 N N . LEU A 1 130 ? 23.836 -4.197 -18.223 1.00 91.31 130 LEU A N 1
ATOM 1050 C CA . LEU A 1 130 ? 23.350 -4.992 -17.095 1.00 91.31 130 LEU A CA 1
ATOM 1051 C C . LEU A 1 130 ? 21.866 -5.329 -17.258 1.00 91.31 130 LEU A C 1
ATOM 1053 O O . LEU A 1 130 ? 21.485 -6.481 -17.082 1.00 91.31 130 LEU A O 1
ATOM 1057 N N . LEU A 1 131 ? 21.040 -4.362 -17.666 1.00 89.38 131 LEU A N 1
ATOM 1058 C CA . LEU A 1 131 ? 19.612 -4.585 -17.888 1.00 89.38 131 LEU A CA 1
ATOM 1059 C C . LEU A 1 131 ? 19.357 -5.613 -19.002 1.00 89.38 131 LEU A C 1
ATOM 1061 O O . LEU A 1 131 ? 18.465 -6.454 -18.881 1.00 89.38 131 LEU A O 1
ATOM 1065 N N . LYS A 1 132 ? 20.156 -5.582 -20.078 1.00 90.19 132 LYS A N 1
ATOM 1066 C CA . LYS A 1 132 ? 20.102 -6.598 -21.143 1.00 90.19 132 LYS A CA 1
ATOM 1067 C C . LYS A 1 132 ? 20.478 -7.985 -20.619 1.00 90.19 132 LYS A C 1
ATOM 1069 O O . LYS A 1 132 ? 19.812 -8.952 -20.976 1.00 90.19 132 LYS A O 1
ATOM 1074 N N . LYS A 1 133 ? 21.519 -8.084 -19.783 1.00 94.06 133 LYS A N 1
ATOM 1075 C CA . LYS A 1 133 ? 21.932 -9.350 -19.160 1.00 94.06 133 LYS A CA 1
ATOM 1076 C C . LYS A 1 133 ? 20.848 -9.879 -18.220 1.00 94.06 133 LYS A C 1
ATOM 1078 O O . LYS A 1 133 ? 20.439 -11.020 -18.380 1.00 94.06 133 LYS A O 1
ATOM 1083 N N . LEU A 1 134 ? 20.307 -9.027 -17.347 1.00 93.19 134 LEU A N 1
ATOM 1084 C CA . LEU A 1 134 ? 19.236 -9.363 -16.406 1.00 93.19 134 LEU A CA 1
ATOM 1085 C C . LEU A 1 134 ? 18.028 -9.984 -17.116 1.00 93.19 134 LEU A C 1
ATOM 1087 O O . LEU A 1 134 ? 17.556 -11.038 -16.711 1.00 93.19 134 LEU A O 1
ATOM 1091 N N . LYS A 1 135 ? 17.569 -9.379 -18.219 1.00 90.69 135 LYS A N 1
ATOM 1092 C CA . LYS A 1 135 ? 16.444 -9.910 -19.007 1.00 90.69 135 LYS A CA 1
ATOM 1093 C C . LYS A 1 135 ? 16.700 -11.295 -19.611 1.00 90.69 135 LYS A C 1
ATOM 1095 O O . LYS A 1 135 ? 15.739 -11.985 -19.921 1.00 90.69 135 LYS A O 1
ATOM 1100 N N . LYS A 1 136 ? 17.964 -11.677 -19.819 1.00 92.81 136 LYS A N 1
ATOM 1101 C CA . LYS A 1 136 ? 18.350 -12.994 -20.350 1.00 92.81 136 LYS A CA 1
ATOM 1102 C C . LYS A 1 136 ? 18.568 -14.035 -19.255 1.00 92.81 136 LYS A C 1
ATOM 1104 O O . LYS A 1 136 ? 18.410 -15.216 -19.526 1.00 92.81 136 LYS A O 1
ATOM 1109 N N . THR A 1 137 ? 18.989 -13.611 -18.064 1.00 95.19 137 THR A N 1
ATOM 1110 C CA . THR A 1 137 ? 19.428 -14.519 -16.994 1.00 95.19 137 THR A CA 1
ATOM 1111 C C . THR A 1 137 ? 18.432 -14.649 -15.846 1.00 95.19 137 THR A C 1
ATOM 1113 O O . THR A 1 137 ? 18.603 -15.530 -15.014 1.00 95.19 137 THR A O 1
ATOM 1116 N N . ALA A 1 138 ? 17.439 -13.764 -15.738 1.00 93.00 138 ALA A N 1
ATOM 1117 C CA . ALA A 1 138 ? 16.450 -13.827 -14.668 1.00 93.00 138 ALA A CA 1
ATOM 1118 C C . ALA A 1 138 ? 15.545 -15.060 -14.810 1.00 93.00 138 ALA A C 1
ATOM 1120 O O . ALA A 1 138 ? 15.069 -15.374 -15.898 1.00 93.00 138 ALA A O 1
ATOM 1121 N N . HIS A 1 139 ? 15.263 -15.711 -13.681 1.00 91.12 139 HIS A N 1
ATOM 1122 C CA . HIS A 1 139 ? 14.351 -16.859 -13.602 1.00 91.12 139 HIS A CA 1
ATOM 1123 C C . HIS A 1 139 ? 12.871 -16.462 -13.561 1.00 91.12 139 HIS A C 1
ATOM 1125 O O . HIS A 1 139 ? 11.997 -17.319 -13.636 1.00 91.12 139 HIS A O 1
ATOM 1131 N N . VAL A 1 140 ? 12.592 -15.164 -13.443 1.00 92.06 140 VAL A N 1
ATOM 1132 C CA . VAL A 1 140 ? 11.244 -14.598 -13.426 1.00 92.06 140 VAL A CA 1
ATOM 1133 C C . VAL A 1 140 ? 11.117 -13.517 -14.499 1.00 92.06 140 VAL A C 1
ATOM 1135 O O . VAL A 1 140 ? 12.123 -12.904 -14.876 1.00 92.06 140 VAL A O 1
ATOM 1138 N N . PRO A 1 141 ? 9.897 -13.246 -14.991 1.00 92.62 141 PRO A N 1
ATOM 1139 C CA . PRO A 1 141 ? 9.627 -12.155 -15.915 1.00 92.62 141 PRO A CA 1
ATOM 1140 C C . PRO A 1 141 ? 10.251 -10.822 -15.502 1.00 92.62 141 PRO A C 1
ATOM 1142 O O . PRO A 1 141 ? 10.062 -10.355 -14.382 1.00 92.62 141 PRO A O 1
ATOM 1145 N N . VAL A 1 142 ? 10.941 -10.172 -16.441 1.00 93.12 142 VAL A N 1
ATOM 1146 C CA . VAL A 1 142 ? 11.480 -8.819 -16.264 1.00 93.12 142 VAL A CA 1
ATOM 1147 C C . VAL A 1 142 ? 10.770 -7.876 -17.222 1.00 93.12 142 VAL A C 1
ATOM 1149 O O . VAL A 1 142 ? 10.960 -7.963 -18.441 1.00 93.12 142 VAL A O 1
ATOM 1152 N N . PHE A 1 143 ? 10.006 -6.924 -16.693 1.00 89.88 143 PHE A N 1
ATOM 1153 C CA . PHE A 1 143 ? 9.315 -5.941 -17.523 1.00 89.88 143 PHE A CA 1
ATOM 1154 C C . PHE A 1 143 ? 9.473 -4.510 -17.012 1.00 89.88 143 PHE A C 1
ATOM 1156 O O . PHE A 1 143 ? 9.702 -4.230 -15.839 1.00 89.88 143 PHE A O 1
ATOM 1163 N N . THR A 1 144 ? 9.403 -3.592 -17.971 1.00 86.69 144 THR A N 1
ATOM 1164 C CA . THR A 1 144 ? 9.452 -2.143 -17.762 1.00 86.69 144 THR A CA 1
ATOM 1165 C C . THR A 1 144 ? 8.044 -1.559 -17.886 1.00 86.69 144 THR A C 1
ATOM 1167 O O . THR A 1 144 ? 7.572 -0.851 -17.009 1.00 86.69 144 THR A O 1
ATOM 1170 N N . LYS A 1 145 ? 7.328 -1.892 -18.964 1.00 88.19 145 LYS A N 1
ATOM 1171 C CA . LYS A 1 145 ? 5.958 -1.421 -19.198 1.00 88.19 145 LYS A CA 1
ATOM 1172 C C . LYS A 1 145 ? 4.951 -2.311 -18.472 1.00 88.19 145 LYS A C 1
ATOM 1174 O O . LYS A 1 145 ? 4.901 -3.503 -18.767 1.00 88.19 145 LYS A O 1
ATOM 1179 N N . ALA A 1 146 ? 4.112 -1.720 -17.619 1.00 89.56 146 ALA A N 1
ATOM 1180 C CA . ALA A 1 146 ? 3.006 -2.415 -16.951 1.00 89.56 146 ALA A CA 1
ATOM 1181 C C . ALA A 1 146 ? 2.078 -3.129 -17.947 1.00 89.56 146 ALA A C 1
ATOM 1183 O O . ALA A 1 146 ? 1.689 -4.265 -17.724 1.00 89.56 146 ALA A O 1
ATOM 1184 N N . ALA A 1 147 ? 1.831 -2.531 -19.119 1.00 89.56 147 ALA A N 1
ATOM 1185 C CA . ALA A 1 147 ? 1.014 -3.121 -20.184 1.00 89.56 147 ALA A CA 1
ATOM 1186 C C . ALA A 1 147 ? 1.512 -4.488 -20.705 1.00 89.56 147 ALA A C 1
ATOM 1188 O O . ALA A 1 147 ? 0.779 -5.193 -21.394 1.00 89.56 147 ALA A O 1
ATOM 1189 N N . HIS A 1 148 ? 2.757 -4.883 -20.416 1.00 91.69 148 HIS A N 1
ATOM 1190 C CA . HIS A 1 148 ? 3.261 -6.210 -20.778 1.00 91.69 148 HIS A CA 1
ATOM 1191 C C . HIS A 1 148 ? 2.805 -7.314 -19.815 1.00 91.69 148 HIS A C 1
ATOM 1193 O O . HIS A 1 148 ? 3.058 -8.479 -20.111 1.00 91.69 148 HIS A O 1
ATOM 1199 N N . ILE A 1 149 ? 2.135 -6.979 -18.706 1.00 92.69 149 ILE A N 1
ATOM 1200 C CA . ILE A 1 149 ? 1.711 -7.950 -17.692 1.00 92.69 149 ILE A CA 1
ATOM 1201 C C . ILE A 1 149 ? 0.830 -9.068 -18.270 1.00 92.69 149 ILE A C 1
ATOM 1203 O O . ILE A 1 149 ? 1.007 -10.232 -17.920 1.00 92.69 149 ILE A O 1
ATOM 1207 N N . ASN A 1 150 ? -0.011 -8.740 -19.256 1.00 92.12 150 ASN A N 1
ATOM 1208 C CA . ASN A 1 150 ? -0.915 -9.678 -19.935 1.00 92.12 150 ASN A CA 1
ATOM 1209 C C . ASN A 1 150 ? -0.188 -10.794 -20.712 1.00 92.12 150 ASN A C 1
ATOM 1211 O O . ASN A 1 150 ? -0.828 -11.710 -21.214 1.00 92.12 150 ASN A O 1
ATOM 1215 N N . ARG A 1 151 ? 1.143 -10.719 -20.850 1.00 94.00 151 ARG A N 1
ATOM 1216 C CA . ARG A 1 151 ? 1.969 -11.747 -21.504 1.00 94.00 151 ARG A CA 1
ATOM 1217 C C . ARG A 1 151 ? 2.401 -12.866 -20.553 1.00 94.00 151 ARG A C 1
ATOM 1219 O O . ARG A 1 151 ? 3.028 -13.819 -21.006 1.00 94.00 151 ARG A O 1
ATOM 1226 N N . TYR A 1 152 ? 2.142 -12.730 -19.254 1.00 93.38 152 TYR A N 1
ATOM 1227 C CA . TYR A 1 152 ? 2.615 -13.650 -18.219 1.00 93.38 152 TYR A CA 1
ATOM 1228 C C . TYR A 1 152 ? 1.459 -14.420 -17.572 1.00 93.38 152 TYR A C 1
ATOM 1230 O O . TYR A 1 152 ? 0.299 -14.050 -17.724 1.00 93.38 152 TYR A O 1
ATOM 1238 N N . GLY A 1 153 ? 1.775 -15.512 -16.870 1.00 92.56 153 GLY A N 1
ATOM 1239 C CA . GLY A 1 153 ? 0.779 -16.380 -16.234 1.00 92.56 153 GLY A CA 1
ATOM 1240 C C . GLY A 1 153 ? 0.019 -15.715 -15.081 1.00 92.56 153 GLY A C 1
ATOM 1241 O O . GLY A 1 153 ? 0.453 -14.694 -14.545 1.00 92.56 153 GLY A O 1
ATOM 1242 N N . ALA A 1 154 ? -1.099 -16.330 -14.683 1.00 91.00 154 ALA A N 1
ATOM 1243 C CA . ALA A 1 154 ? -2.022 -15.805 -13.674 1.00 91.00 154 ALA A CA 1
ATOM 1244 C C . ALA A 1 154 ? -1.339 -15.437 -12.345 1.00 91.00 154 ALA A C 1
ATOM 1246 O O . ALA A 1 154 ? -1.633 -14.380 -11.797 1.00 91.00 154 ALA A O 1
ATOM 1247 N N . ASP A 1 155 ? -0.377 -16.237 -11.878 1.00 89.44 155 ASP A N 1
ATOM 1248 C CA . ASP A 1 155 ? 0.371 -15.982 -10.637 1.00 89.44 155 ASP A CA 1
ATOM 1249 C C . ASP A 1 155 ? 1.083 -14.611 -10.668 1.00 89.44 155 ASP A C 1
ATOM 1251 O O . ASP A 1 155 ? 1.021 -13.829 -9.717 1.00 89.44 155 ASP A O 1
ATOM 1255 N N . VAL A 1 156 ? 1.702 -14.272 -11.806 1.00 92.75 156 VAL A N 1
ATOM 1256 C CA . VAL A 1 156 ? 2.401 -12.993 -12.013 1.00 92.75 156 VAL A CA 1
ATOM 1257 C C . VAL A 1 156 ? 1.402 -11.840 -12.071 1.00 92.75 156 VAL A C 1
ATOM 1259 O O . VAL A 1 156 ? 1.625 -10.794 -11.463 1.00 92.75 156 VAL A O 1
ATOM 1262 N N . GLN A 1 157 ? 0.293 -12.037 -12.791 1.00 94.00 157 GLN A N 1
ATOM 1263 C CA . GLN A 1 157 ? -0.759 -11.030 -12.924 1.00 94.00 157 GLN A CA 1
ATOM 1264 C C . GLN A 1 157 ? -1.423 -10.730 -11.574 1.00 94.00 157 GLN A C 1
ATOM 1266 O O . GLN A 1 157 ? -1.636 -9.564 -11.255 1.00 94.00 157 GLN A O 1
ATOM 1271 N N . LYS A 1 158 ? -1.691 -11.760 -10.761 1.00 92.81 158 LYS A N 1
ATOM 1272 C CA . LYS A 1 158 ? -2.281 -11.635 -9.422 1.00 92.81 158 LYS A CA 1
ATOM 1273 C C . LYS A 1 158 ? -1.388 -10.817 -8.491 1.00 92.81 158 LYS A C 1
ATOM 1275 O O . LYS A 1 158 ? -1.867 -9.878 -7.863 1.00 92.81 158 LYS A O 1
ATOM 1280 N N . MET A 1 159 ? -0.087 -11.116 -8.447 1.00 93.81 159 MET A N 1
ATOM 1281 C CA . MET A 1 159 ? 0.867 -10.345 -7.640 1.00 93.81 159 MET A CA 1
ATOM 1282 C C . MET A 1 159 ? 0.962 -8.888 -8.113 1.00 93.81 159 MET A C 1
ATOM 1284 O O . MET A 1 159 ? 0.923 -7.972 -7.297 1.00 93.81 159 MET A O 1
ATOM 1288 N N . PHE A 1 160 ? 1.011 -8.663 -9.429 1.00 94.81 160 PHE A N 1
ATOM 1289 C CA . PHE A 1 160 ? 1.052 -7.311 -9.989 1.00 94.81 160 PHE A CA 1
ATOM 1290 C C . PHE A 1 160 ? -0.238 -6.516 -9.743 1.00 94.81 160 PHE A C 1
ATOM 1292 O O . PHE A 1 160 ? -0.187 -5.301 -9.573 1.00 94.81 160 PHE A O 1
ATOM 1299 N N . ALA A 1 161 ? -1.393 -7.181 -9.675 1.00 95.31 161 ALA A N 1
ATOM 1300 C CA . ALA A 1 161 ? -2.656 -6.527 -9.353 1.00 95.31 161 ALA A CA 1
ATOM 1301 C C . ALA A 1 161 ? -2.647 -5.907 -7.945 1.00 95.31 161 ALA A C 1
ATOM 1303 O O . ALA A 1 161 ? -3.201 -4.824 -7.769 1.00 95.31 161 ALA A O 1
ATOM 1304 N N . TYR A 1 162 ? -1.974 -6.528 -6.966 1.00 96.12 162 TYR A N 1
ATOM 1305 C CA . TYR A 1 162 ? -1.786 -5.924 -5.641 1.00 96.12 162 TYR A CA 1
ATOM 1306 C C . TYR A 1 162 ? -0.887 -4.683 -5.684 1.00 96.12 162 TYR A C 1
ATOM 1308 O O . TYR A 1 162 ? -1.213 -3.691 -5.035 1.00 96.12 162 TYR A O 1
ATOM 1316 N N . ASP A 1 163 ? 0.193 -4.698 -6.474 1.00 95.44 163 ASP A N 1
ATOM 1317 C CA . ASP A 1 163 ? 1.035 -3.511 -6.695 1.00 95.44 163 ASP A CA 1
ATOM 1318 C C . ASP A 1 163 ? 0.234 -2.364 -7.337 1.00 95.44 163 ASP A C 1
ATOM 1320 O O . ASP A 1 163 ? 0.356 -1.207 -6.923 1.00 95.44 163 ASP A O 1
ATOM 1324 N N . CYS A 1 164 ? -0.618 -2.678 -8.320 1.00 96.06 164 CYS A N 1
ATOM 1325 C CA . CYS A 1 164 ? -1.501 -1.694 -8.944 1.00 96.06 164 CYS A CA 1
ATOM 1326 C C . CYS A 1 164 ? -2.539 -1.140 -7.976 1.00 96.06 164 CYS A C 1
ATOM 1328 O O . CYS A 1 164 ? -2.695 0.076 -7.878 1.00 96.06 164 CYS A O 1
ATOM 1330 N N . LEU A 1 165 ? -3.197 -2.008 -7.206 1.00 97.38 165 LEU A N 1
ATOM 1331 C CA . LEU A 1 165 ? -4.151 -1.577 -6.191 1.00 97.38 165 LEU A CA 1
ATOM 1332 C C . LEU A 1 165 ? -3.473 -0.690 -5.139 1.00 97.38 165 LEU A C 1
ATOM 1334 O O . LEU A 1 165 ? -4.024 0.340 -4.762 1.00 97.38 165 LEU A O 1
ATOM 1338 N N . ALA A 1 166 ? -2.260 -1.035 -4.700 1.00 96.69 166 ALA A N 1
ATOM 1339 C CA . ALA A 1 166 ? -1.501 -0.216 -3.761 1.00 96.69 166 ALA A CA 1
ATOM 1340 C C . ALA A 1 166 ? -1.195 1.176 -4.333 1.00 96.69 166 ALA A C 1
ATOM 1342 O O . ALA A 1 166 ? -1.366 2.175 -3.633 1.00 96.69 166 ALA A O 1
ATOM 1343 N N . THR A 1 167 ? -0.799 1.256 -5.605 1.00 95.44 167 THR A N 1
ATOM 1344 C CA . THR A 1 167 ? -0.557 2.530 -6.296 1.00 95.44 167 THR A CA 1
ATOM 1345 C C . THR A 1 167 ? -1.838 3.358 -6.432 1.00 95.44 167 THR A C 1
ATOM 1347 O O . THR A 1 167 ? -1.810 4.569 -6.199 1.00 95.44 167 THR A O 1
ATOM 1350 N N . ASP A 1 168 ? -2.965 2.726 -6.755 1.00 95.94 168 ASP A N 1
ATOM 1351 C CA . ASP A 1 168 ? -4.256 3.401 -6.918 1.00 95.94 168 ASP A CA 1
ATOM 1352 C C . ASP A 1 168 ? -4.815 3.908 -5.582 1.00 95.94 168 ASP A C 1
ATOM 1354 O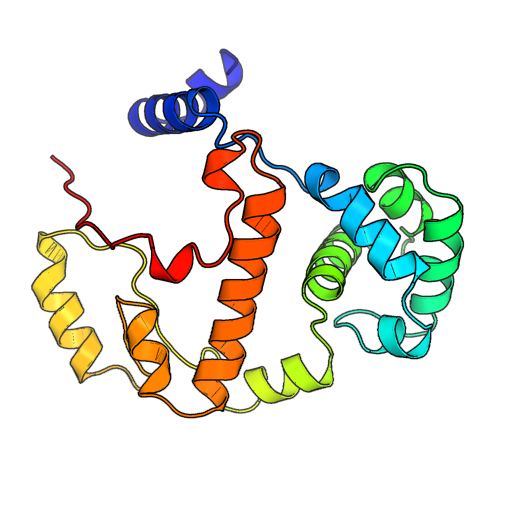 O . ASP A 1 168 ? -5.282 5.044 -5.491 1.00 95.94 168 ASP A O 1
ATOM 1358 N N . LEU A 1 169 ? -4.701 3.120 -4.510 1.00 96.19 169 LEU A N 1
ATOM 1359 C CA . LEU A 1 169 ? -5.081 3.564 -3.168 1.00 96.19 169 LEU A CA 1
ATOM 1360 C C . LEU A 1 169 ? -4.150 4.667 -2.656 1.00 96.19 169 LEU A C 1
ATOM 1362 O O . LEU A 1 169 ? -4.624 5.640 -2.074 1.00 96.19 169 LEU A O 1
ATOM 1366 N N . TYR A 1 170 ? -2.842 4.570 -2.912 1.00 95.56 170 TYR A N 1
ATOM 1367 C CA . TYR A 1 170 ? -1.896 5.638 -2.581 1.00 95.56 170 TYR A CA 1
ATOM 1368 C C . TYR A 1 170 ? -2.248 6.946 -3.300 1.00 95.56 170 TYR A C 1
ATOM 1370 O O . TYR A 1 170 ? -2.189 8.017 -2.697 1.00 95.56 170 TYR A O 1
ATOM 1378 N N . ALA A 1 171 ? -2.672 6.875 -4.566 1.00 94.75 171 ALA A N 1
ATOM 1379 C CA . ALA A 1 171 ? -3.081 8.048 -5.330 1.00 94.75 171 ALA A CA 1
ATOM 1380 C C . ALA A 1 171 ? -4.241 8.806 -4.669 1.00 94.75 171 ALA A C 1
ATOM 1382 O O . ALA A 1 171 ? -4.258 10.034 -4.712 1.00 94.75 171 ALA A O 1
ATOM 1383 N N . LEU A 1 172 ? -5.168 8.118 -3.991 1.00 95.06 172 LEU A N 1
ATOM 1384 C CA . LEU A 1 172 ? -6.266 8.773 -3.273 1.00 95.06 172 LEU A CA 1
ATOM 1385 C C . LEU A 1 172 ? -5.799 9.659 -2.116 1.00 95.06 172 LEU A C 1
ATOM 1387 O O . LEU A 1 172 ? -6.533 10.582 -1.760 1.00 95.06 172 LEU A O 1
ATOM 1391 N N . ALA A 1 173 ? -4.613 9.407 -1.564 1.00 94.56 173 ALA A N 1
ATOM 1392 C CA . ALA A 1 173 ? -4.031 10.181 -0.475 1.00 94.56 173 ALA A CA 1
ATOM 1393 C C . ALA A 1 173 ? -3.279 11.440 -0.943 1.00 94.56 173 ALA A C 1
ATOM 1395 O O . ALA A 1 173 ? -2.827 12.229 -0.117 1.00 94.56 173 ALA A O 1
ATOM 1396 N N . ILE A 1 174 ? -3.123 11.629 -2.255 1.00 94.50 174 ILE A N 1
ATOM 1397 C CA . ILE A 1 174 ? -2.421 12.774 -2.835 1.00 94.50 174 ILE A CA 1
ATOM 1398 C C . ILE A 1 174 ? -3.327 14.013 -2.832 1.00 94.50 174 ILE A C 1
ATOM 1400 O O . ILE A 1 174 ? -4.495 13.940 -3.215 1.00 94.50 174 ILE A O 1
ATOM 1404 N N . ASN A 1 175 ? -2.769 15.169 -2.456 1.00 92.31 175 ASN A N 1
ATOM 1405 C CA . ASN A 1 175 ? -3.512 16.429 -2.352 1.00 92.31 175 ASN A CA 1
ATOM 1406 C C . ASN A 1 175 ? -3.922 16.996 -3.717 1.00 92.31 175 ASN A C 1
ATOM 1408 O O . ASN A 1 175 ? -4.998 17.571 -3.846 1.00 92.31 175 ASN A O 1
ATOM 1412 N N . ASN A 1 176 ? -3.084 16.832 -4.743 1.00 93.56 176 ASN A N 1
ATOM 1413 C CA . ASN A 1 176 ? -3.382 17.276 -6.102 1.00 93.56 176 ASN A CA 1
ATOM 1414 C C . ASN A 1 176 ? -4.473 16.397 -6.750 1.00 93.56 176 ASN A C 1
ATOM 1416 O O . ASN A 1 176 ? -4.188 15.241 -7.078 1.00 93.56 176 ASN A O 1
ATOM 1420 N N . PRO A 1 177 ? -5.682 16.926 -7.037 1.00 92.38 177 PRO A N 1
ATOM 1421 C CA . PRO A 1 177 ? -6.792 16.130 -7.565 1.00 92.38 177 PRO A CA 1
ATOM 1422 C C . PRO A 1 177 ? -6.493 15.448 -8.903 1.00 92.38 177 PRO A C 1
ATOM 1424 O O . PRO A 1 177 ? -6.907 14.311 -9.120 1.00 92.38 177 PRO A O 1
ATOM 1427 N N . SER A 1 178 ? -5.728 16.101 -9.783 1.00 90.75 178 SER A N 1
ATOM 1428 C CA . SER A 1 178 ? -5.351 15.530 -11.084 1.00 90.75 178 SER A CA 1
ATOM 1429 C C . SER A 1 178 ? -4.472 14.281 -10.947 1.00 90.75 178 SER A C 1
ATOM 1431 O O . SER A 1 178 ? -4.506 13.396 -11.799 1.00 90.75 178 SER A O 1
ATOM 1433 N N . ALA A 1 179 ? -3.735 14.171 -9.839 1.00 90.50 179 ALA A N 1
ATOM 1434 C CA . ALA A 1 179 ? -2.853 13.054 -9.540 1.00 90.50 179 ALA A CA 1
ATOM 1435 C C . ALA A 1 179 ? -3.559 11.892 -8.814 1.00 90.50 179 ALA A C 1
ATOM 1437 O O . ALA A 1 179 ? -2.934 10.850 -8.601 1.00 90.50 179 ALA A O 1
ATOM 1438 N N . ARG A 1 180 ? -4.844 12.035 -8.457 1.00 93.56 180 ARG A N 1
ATOM 1439 C CA . ARG A 1 180 ? -5.638 10.996 -7.769 1.00 93.56 180 ARG A CA 1
ATOM 1440 C C . ARG A 1 180 ? -6.275 9.976 -8.721 1.00 93.56 180 ARG A C 1
ATOM 1442 O O . ARG A 1 180 ? -6.988 9.087 -8.269 1.00 93.56 180 ARG A O 1
ATOM 1449 N N . GLN A 1 181 ? -6.054 10.112 -10.031 1.00 92.12 181 GLN A N 1
ATOM 1450 C CA . GLN A 1 181 ? -6.542 9.160 -11.033 1.00 92.12 181 GLN A CA 1
ATOM 1451 C C . GLN A 1 181 ? -5.907 7.777 -10.824 1.00 92.12 181 GLN A C 1
ATOM 1453 O O . GLN A 1 181 ? -4.707 7.689 -10.560 1.00 92.12 181 GLN A O 1
ATOM 1458 N N . GLY A 1 182 ? -6.706 6.716 -10.966 1.00 92.69 182 GLY A N 1
ATOM 1459 C CA . GLY A 1 182 ? -6.227 5.330 -10.932 1.00 92.69 182 GLY A CA 1
ATOM 1460 C C . GLY A 1 182 ? -5.524 4.904 -12.226 1.00 92.69 182 GLY A C 1
ATOM 1461 O O . GLY A 1 182 ? -5.520 5.628 -13.224 1.00 92.69 182 GLY A O 1
ATOM 1462 N N . GLY A 1 183 ? -4.916 3.719 -12.217 1.00 91.88 183 GLY A N 1
ATOM 1463 C CA . GLY A 1 183 ? -4.189 3.159 -13.358 1.00 91.88 183 GLY A CA 1
ATOM 1464 C C . GLY A 1 183 ? -2.819 3.799 -13.595 1.00 91.88 183 GLY A C 1
ATOM 1465 O O . GLY A 1 183 ? -2.262 3.698 -14.693 1.00 91.88 183 GLY A O 1
ATOM 1466 N N . ARG A 1 184 ? -2.241 4.456 -12.582 1.00 88.75 184 ARG A N 1
ATOM 1467 C CA . ARG A 1 184 ? -0.985 5.222 -12.713 1.00 88.75 184 ARG A CA 1
ATOM 1468 C C . ARG A 1 184 ? 0.185 4.381 -13.218 1.00 88.75 184 ARG A C 1
ATOM 1470 O O . ARG A 1 184 ? 1.020 4.895 -13.962 1.00 88.75 184 ARG A O 1
ATOM 1477 N N . ASP A 1 185 ? 0.220 3.097 -12.876 1.00 90.00 185 ASP A N 1
ATOM 1478 C CA . ASP A 1 185 ? 1.240 2.158 -13.350 1.00 90.00 185 ASP A CA 1
ATOM 1479 C C . ASP A 1 185 ? 1.283 1.996 -14.873 1.00 90.00 185 ASP A C 1
ATOM 1481 O O . ASP A 1 185 ? 2.338 1.677 -15.426 1.00 90.00 185 ASP A O 1
ATOM 1485 N N . PHE A 1 186 ? 0.159 2.230 -15.553 1.00 89.12 186 PHE A N 1
ATOM 1486 C CA . PHE A 1 186 ? 0.027 2.103 -17.004 1.00 89.12 186 PHE A CA 1
ATOM 1487 C C . PHE A 1 186 ? 0.250 3.425 -17.746 1.00 89.12 186 PHE A C 1
ATOM 1489 O O . PHE A 1 186 ? 0.562 3.407 -18.937 1.00 89.12 186 PHE A O 1
ATOM 1496 N N . ILE A 1 187 ? 0.122 4.558 -17.051 1.00 85.00 187 ILE A N 1
ATOM 1497 C CA . ILE A 1 187 ? 0.206 5.904 -17.637 1.00 85.00 187 ILE A CA 1
ATOM 1498 C C . ILE A 1 187 ? 1.629 6.466 -17.520 1.00 85.00 187 ILE A C 1
ATOM 1500 O O . ILE A 1 187 ? 2.119 7.135 -18.433 1.00 85.00 187 ILE A O 1
ATOM 1504 N N . HIS A 1 188 ? 2.328 6.173 -16.420 1.00 72.38 188 HIS A N 1
ATOM 1505 C CA . HIS A 1 188 ? 3.685 6.675 -16.211 1.00 72.38 188 HIS A CA 1
ATOM 1506 C C . HIS A 1 188 ? 4.702 5.893 -17.041 1.00 72.38 188 HIS A C 1
ATOM 1508 O O . HIS A 1 188 ? 4.994 4.722 -16.794 1.00 72.38 188 HIS A O 1
ATOM 1514 N N . GLN A 1 189 ? 5.281 6.565 -18.036 1.00 66.19 189 GLN A N 1
ATOM 1515 C CA . GLN A 1 189 ? 6.388 6.009 -18.804 1.00 66.19 189 GLN A CA 1
ATOM 1516 C C . GLN A 1 189 ? 7.683 6.083 -17.999 1.00 66.19 189 GLN A C 1
ATOM 1518 O O . GLN A 1 189 ? 8.086 7.146 -17.527 1.00 66.19 189 GLN A O 1
ATOM 1523 N N . LEU A 1 190 ? 8.383 4.953 -17.918 1.00 65.38 190 LEU A N 1
ATOM 1524 C CA . LEU A 1 190 ? 9.738 4.911 -17.384 1.00 65.38 190 LEU A CA 1
ATOM 1525 C C . LEU A 1 190 ? 10.663 5.751 -18.256 1.00 65.38 190 LEU A C 1
ATOM 1527 O O . LEU A 1 190 ? 10.908 5.419 -19.418 1.00 65.38 190 LEU A O 1
ATOM 1531 N N . LYS A 1 191 ? 11.212 6.808 -17.668 1.00 60.28 191 LYS A N 1
ATOM 1532 C CA . LYS A 1 191 ? 12.309 7.567 -18.258 1.00 60.28 191 LYS A CA 1
ATOM 1533 C C . LYS A 1 191 ? 13.628 7.015 -17.709 1.00 60.28 191 LYS A C 1
ATOM 1535 O O . LYS A 1 191 ? 13.691 6.696 -16.519 1.00 60.28 191 LYS A O 1
ATOM 1540 N N . PRO A 1 192 ? 14.681 6.877 -18.535 1.00 58.88 192 PRO A N 1
ATOM 1541 C CA . PRO A 1 192 ? 16.021 6.649 -18.012 1.00 58.88 192 PRO A CA 1
ATOM 1542 C C . PRO A 1 192 ? 16.332 7.733 -16.978 1.00 58.88 192 PRO A C 1
ATOM 1544 O O . PRO A 1 192 ? 16.046 8.907 -17.219 1.00 58.88 192 PRO A O 1
ATOM 1547 N N . LEU A 1 193 ? 16.909 7.359 -15.837 1.00 62.09 193 LEU A N 1
ATOM 1548 C CA . LEU A 1 193 ? 17.456 8.342 -14.911 1.00 62.09 193 LEU A CA 1
ATOM 1549 C C . LEU A 1 193 ? 18.669 8.973 -15.592 1.00 62.09 193 LEU A C 1
ATOM 1551 O O . LEU A 1 193 ? 19.749 8.379 -15.658 1.00 62.09 193 LEU A O 1
ATOM 1555 N N . ILE A 1 194 ? 18.462 10.169 -16.134 1.00 51.88 194 ILE A N 1
ATOM 1556 C CA . ILE A 1 194 ? 19.532 11.022 -16.632 1.00 51.88 194 ILE A CA 1
ATOM 1557 C C . ILE A 1 194 ? 20.133 11.698 -15.400 1.00 51.88 194 ILE A C 1
ATOM 1559 O O . ILE A 1 194 ? 19.659 12.737 -14.953 1.00 51.88 194 ILE A O 1
ATOM 1563 N N . TYR A 1 195 ? 21.138 11.058 -14.806 1.00 50.41 195 TYR A N 1
ATOM 1564 C CA . TYR A 1 195 ? 22.038 11.755 -13.894 1.00 50.41 195 TYR A CA 1
ATOM 1565 C C . TYR A 1 195 ? 23.097 12.483 -14.738 1.00 50.41 195 TYR A C 1
ATOM 1567 O O . TYR A 1 195 ? 23.680 11.824 -15.608 1.00 50.41 195 TYR A O 1
ATOM 1575 N N . PRO A 1 196 ? 23.327 13.792 -14.525 1.00 46.84 196 PRO A N 1
ATOM 1576 C CA . PRO A 1 196 ? 24.530 14.457 -15.018 1.00 46.84 196 PRO A CA 1
ATOM 1577 C C . PRO A 1 196 ? 25.785 13.843 -14.384 1.00 46.84 196 PRO A C 1
ATOM 1579 O O . PRO A 1 196 ? 25.708 13.434 -13.197 1.00 46.84 196 PRO A O 1
#

Foldseek 3Di:
DDPVVVVVDDPVVVVVVVVCVVLQQDDFDCQLCWVVLLVLLQPDDLVLLCFFPLRDDCLSVQLNVLSVVDPTNVSSLVSSDDPVQHSVSVVVSSLRSLLSPGPVNCCLLPVPPPQQEAEDQEAAPVCVVVLVVCCVPPPHHYDHAPVCQVVDDPSNVSVVVSVQSSCQSSLSRGRNPVSNDGPVSRVDHHDHPPDD